Protein AF-0000000072260366 (afdb_homodimer)

Radius of gyration: 21.41 Å; Cα contacts (8 Å, |Δi|>4): 231; chains: 2; bounding box: 59×54×43 Å

Foldseek 3Di:
DVQLVQAAAAPVGPVCLVVQLCPVLVVLLVVLLVVLLVVLVVQLVVQLVCVCVVPVPDDNVVSNVVSNVVSVVSSVVCCVVPSVVVSVVSSVLSSGHCPPVDPVSNVVSRHD/DVQLVLAAAAPVGPVCLVVQLCPVLVVLLVVLLVVLLVVLVVQLVVQLVCVCVVPVPDDNVVSNVVSNVVSVVSSVCCCVVPSVVVSVVSSVLSSGRQPPVDPVSNVVSRHD

pLDDT: mean 90.37, std 9.85, range [47.59, 98.44]

Secondary structure (DSSP, 8-state):
-HHHHTPPPPTT-GGGHHHHHHHHHHHHHHHHHHHHHHHHHHHHHHHHHTHHHH-TTS-HHHHHHHHHHHHHHHHHHHIIIIIHHHHHHHHHHHHSTTSS--HHHHHHHHH-/-HHHHTPPPPTT-GGGHHHHHHHHHHHHHHHHHHHHHHHHHHHHHHHHHTHHHH-TTS-HHHHHHHHHHHHHHHHHHHIIIIIHHHHHHHHHHHHSTTSS--HHHHHHHHH-

Organism: Indibacter alkaliphilus (strain CCUG 57479 / KCTC 22604 / LW1) (NCBI:txid1189612)

Sequence (224 aa):
MEELQNQPQSIFGKWWLPIRIWFYPAWLLYELSMRFYGYALDIYHYILKNQEFIFPDINLTLSHITAGICAFIAFAICFVYLTVPACYILFLFFKRGNLTKSKFELKLKKNLMEELQNQPQSIFGKWWLPIRIWFYPAWLLYELSMRFYGYALDIYHYILKNQEFIFPDINLTLSHITAGICAFIAFAICFVYLTVPACYILFLFFKRGNLTKSKFELKLKKNL

Structure (mmCIF, N/CA/C/O backbone):
data_AF-0000000072260366-model_v1
#
loop_
_entity.id
_entity.type
_entity.pdbx_description
1 polymer 'Uncharacterized protein'
#
loop_
_atom_site.group_PDB
_atom_site.id
_atom_site.type_symbol
_atom_site.label_atom_id
_atom_site.label_alt_id
_atom_site.label_comp_id
_atom_site.label_asym_id
_atom_site.label_entity_id
_atom_site.label_seq_id
_atom_site.pdbx_PDB_ins_code
_atom_site.Cartn_x
_atom_site.Cartn_y
_atom_site.Cartn_z
_atom_site.occupancy
_atom_site.B_iso_or_equiv
_atom_site.auth_seq_id
_atom_site.auth_comp_id
_atom_site.auth_asym_id
_atom_site.auth_atom_id
_atom_site.pdbx_PDB_model_num
ATOM 1 N N . MET A 1 1 ? 6.352 26.656 -4.508 1 47.59 1 MET A N 1
ATOM 2 C CA . MET A 1 1 ? 7.809 26.656 -4.527 1 47.59 1 MET A CA 1
ATOM 3 C C . MET A 1 1 ? 8.375 26.891 -3.127 1 47.59 1 MET A C 1
ATOM 5 O O . MET A 1 1 ? 9.383 26.281 -2.754 1 47.59 1 MET A O 1
ATOM 9 N N . GLU A 1 2 ? 7.645 27.672 -2.488 1 51.59 2 GLU A N 1
ATOM 10 C CA . GLU A 1 2 ? 8.133 28.062 -1.169 1 51.59 2 GLU A CA 1
ATOM 11 C C . GLU A 1 2 ? 8.125 26.891 -0.205 1 51.59 2 GLU A C 1
ATOM 13 O O . GLU A 1 2 ? 9.008 26.766 0.645 1 51.59 2 GLU A O 1
ATOM 18 N N . GLU A 1 3 ? 7.125 26.078 -0.445 1 57.03 3 GLU A N 1
ATOM 19 C CA . GLU A 1 3 ? 6.949 25 0.513 1 57.03 3 GLU A CA 1
ATOM 20 C C . GLU A 1 3 ? 8.094 24 0.425 1 57.03 3 GLU A C 1
ATOM 22 O O . GLU A 1 3 ? 8.469 23.375 1.427 1 57.03 3 GLU A O 1
ATOM 27 N N . LEU A 1 4 ? 8.734 23.969 -0.734 1 57.75 4 LEU A N 1
ATOM 28 C CA . LEU A 1 4 ? 9.875 23.078 -0.923 1 57.75 4 LEU A CA 1
ATOM 29 C C . LEU A 1 4 ? 11.109 23.609 -0.203 1 57.75 4 LEU A C 1
ATOM 31 O O . LEU A 1 4 ? 12.016 22.844 0.141 1 57.75 4 LEU A O 1
ATOM 35 N N . GLN A 1 5 ? 11.109 24.875 0.046 1 59.34 5 GLN A N 1
ATOM 36 C CA . GLN A 1 5 ? 12.328 25.5 0.544 1 59.34 5 GLN A CA 1
ATOM 37 C C . GLN A 1 5 ? 12.672 24.984 1.943 1 59.34 5 GLN A C 1
ATOM 39 O O . GLN A 1 5 ? 13.844 24.891 2.305 1 59.34 5 GLN A O 1
ATOM 44 N N . ASN A 1 6 ? 11.641 24.516 2.67 1 66.81 6 ASN A N 1
ATOM 45 C CA . ASN A 1 6 ? 11.984 24.125 4.031 1 66.81 6 ASN A CA 1
ATOM 46 C C . ASN A 1 6 ? 11.992 22.609 4.191 1 66.81 6 ASN A C 1
ATOM 48 O O . ASN A 1 6 ? 11.836 22.094 5.305 1 66.81 6 ASN A O 1
ATOM 52 N N . GLN A 1 7 ? 12.32 22.062 3.027 1 74.56 7 GLN A N 1
ATOM 53 C CA . GLN A 1 7 ? 12.359 20.594 3.1 1 74.56 7 GLN A CA 1
ATOM 54 C C . GLN A 1 7 ? 13.758 20.109 3.443 1 74.56 7 GLN A C 1
ATOM 56 O O . GLN A 1 7 ? 14.75 20.641 2.945 1 74.56 7 GLN A O 1
ATOM 61 N N . PRO A 1 8 ? 13.711 19.25 4.422 1 81.31 8 PRO A N 1
ATOM 62 C CA . PRO A 1 8 ? 15.008 18.641 4.699 1 81.31 8 PRO A CA 1
ATOM 63 C C . PRO A 1 8 ? 15.609 17.953 3.475 1 81.31 8 PRO A C 1
ATOM 65 O O . PRO A 1 8 ? 14.883 17.359 2.676 1 81.31 8 PRO A O 1
ATOM 68 N N . GLN A 1 9 ? 16.828 18.234 3.361 1 82.56 9 GLN A N 1
ATOM 69 C CA . GLN A 1 9 ? 17.531 17.594 2.252 1 82.56 9 GLN A CA 1
ATOM 70 C C . GLN A 1 9 ? 17.656 16.094 2.465 1 82.56 9 GLN A C 1
ATOM 72 O O . GLN A 1 9 ? 17.953 15.633 3.57 1 82.56 9 GLN A O 1
ATOM 77 N N . SER A 1 10 ? 17.391 15.367 1.46 1 84.44 10 SER A N 1
ATOM 78 C 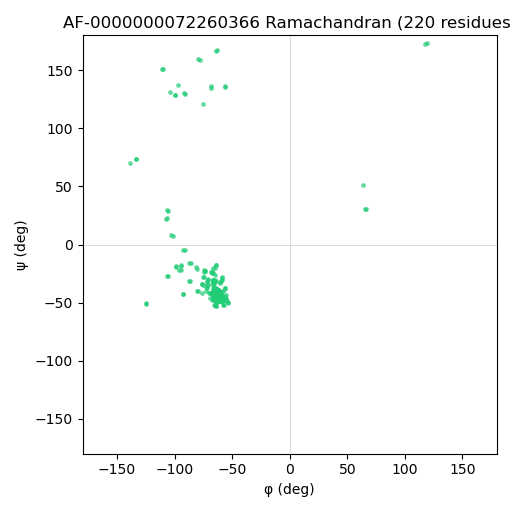CA . SER A 1 10 ? 17.5 13.914 1.507 1 84.44 10 SER A CA 1
ATOM 79 C C . SER A 1 10 ? 18.969 13.469 1.4 1 84.44 10 SER A C 1
ATOM 81 O O . SER A 1 10 ? 19.812 14.234 0.951 1 84.44 10 SER A O 1
ATOM 83 N N . ILE A 1 11 ? 19.234 12.312 1.834 1 88.62 11 ILE A N 1
ATOM 84 C CA . ILE A 1 11 ? 20.562 11.719 1.73 1 88.62 11 ILE A CA 1
ATOM 85 C C . ILE A 1 11 ? 20.922 11.523 0.26 1 88.62 11 ILE A C 1
ATOM 87 O O . ILE A 1 11 ? 22.109 11.414 -0.085 1 88.62 11 ILE A O 1
ATOM 91 N N . PHE A 1 12 ? 19.969 11.555 -0.589 1 89.25 12 PHE A N 1
ATOM 92 C CA . PHE A 1 12 ? 20.219 11.281 -2 1 89.25 12 PHE A CA 1
ATOM 93 C C . PHE A 1 12 ? 20.625 12.555 -2.734 1 89.25 12 PHE A C 1
ATOM 95 O O . PHE A 1 12 ? 21.078 12.5 -3.875 1 89.25 12 PHE A O 1
ATOM 102 N N . GLY A 1 13 ? 20.344 13.789 -2.051 1 87.25 13 GLY A N 1
ATOM 103 C CA . GLY A 1 13 ? 20.781 15.047 -2.641 1 87.25 13 GLY A CA 1
ATOM 104 C C . GLY A 1 13 ? 19.641 15.984 -2.959 1 87.25 13 GLY A C 1
ATOM 105 O O . GLY A 1 13 ? 18.469 15.594 -2.881 1 87.25 13 GLY A O 1
ATOM 106 N N . LYS A 1 14 ? 19.938 17.094 -3.334 1 86.25 14 LYS A N 1
ATOM 107 C CA . LYS A 1 14 ? 18.953 18.156 -3.586 1 86.25 14 LYS A CA 1
ATOM 108 C C . LYS A 1 14 ? 18.141 17.859 -4.844 1 86.25 14 LYS A C 1
ATOM 110 O O . LYS A 1 14 ? 16.969 18.234 -4.926 1 86.25 14 LYS A O 1
ATOM 115 N N . TRP A 1 15 ? 18.797 17.156 -5.766 1 89.62 15 TRP A N 1
ATOM 116 C CA . TRP A 1 15 ? 18.125 16.844 -7.02 1 89.62 15 TRP A CA 1
ATOM 117 C C . TRP A 1 15 ? 16.953 15.898 -6.781 1 89.62 15 TRP A C 1
ATOM 119 O O . TRP A 1 15 ? 16.031 15.82 -7.605 1 89.62 15 TRP A O 1
ATOM 129 N N . TRP A 1 16 ? 16.906 15.18 -5.684 1 91.25 16 TRP A N 1
ATOM 130 C CA . TRP A 1 16 ? 15.922 14.164 -5.348 1 91.25 16 TRP A CA 1
ATOM 131 C C . TRP A 1 16 ? 14.641 14.805 -4.816 1 91.25 16 TRP A C 1
ATOM 133 O O . TRP A 1 16 ? 13.555 14.234 -4.93 1 91.25 16 TRP A O 1
ATOM 143 N N . LEU A 1 17 ? 14.664 15.953 -4.363 1 87.88 17 LEU A N 1
ATOM 144 C CA . LEU A 1 17 ? 13.578 16.609 -3.646 1 87.88 17 LEU A CA 1
ATOM 145 C C . LEU A 1 17 ? 12.352 16.766 -4.539 1 87.88 17 LEU A C 1
ATOM 147 O O . LEU A 1 17 ? 11.25 16.359 -4.16 1 87.88 17 LEU A O 1
ATOM 151 N N . PRO A 1 18 ? 12.562 17.219 -5.707 1 88 18 PRO A N 1
ATOM 152 C CA . PRO A 1 18 ? 11.375 17.359 -6.551 1 88 18 PRO A CA 1
ATOM 153 C C . PRO A 1 18 ? 10.844 16.016 -7.047 1 88 18 PRO A C 1
ATOM 155 O O . PRO A 1 18 ? 9.656 15.883 -7.348 1 88 18 PRO A O 1
ATOM 158 N N . ILE A 1 19 ? 11.633 14.977 -7.105 1 91 19 ILE A N 1
ATOM 159 C CA . ILE A 1 19 ? 11.25 13.664 -7.609 1 91 19 ILE A CA 1
ATOM 160 C C . ILE A 1 19 ? 10.484 12.906 -6.527 1 91 19 ILE A C 1
ATOM 162 O O . ILE A 1 19 ? 9.484 12.242 -6.816 1 91 19 ILE A O 1
ATOM 166 N N . ARG A 1 20 ? 10.898 13.023 -5.367 1 91.88 20 ARG A N 1
ATOM 167 C CA . ARG A 1 20 ? 10.336 12.203 -4.301 1 91.88 20 ARG A CA 1
ATOM 168 C C . ARG A 1 20 ? 8.883 12.586 -4.023 1 91.88 20 ARG A C 1
ATOM 170 O O . ARG A 1 20 ? 8.102 11.758 -3.549 1 91.88 20 ARG A O 1
ATOM 177 N N . ILE A 1 21 ? 8.539 13.758 -4.344 1 92.88 21 ILE A N 1
ATOM 178 C CA . ILE A 1 21 ? 7.184 14.25 -4.129 1 92.88 21 ILE A CA 1
ATOM 179 C C . ILE A 1 21 ? 6.195 13.398 -4.922 1 92.88 21 ILE A C 1
ATOM 181 O O . ILE A 1 21 ? 5.086 13.125 -4.457 1 92.88 21 ILE A O 1
ATOM 185 N N . TRP A 1 22 ? 6.664 12.906 -6.059 1 94.62 22 TRP A N 1
ATOM 186 C CA . TRP A 1 22 ? 5.789 12.133 -6.938 1 94.62 22 TRP A CA 1
ATOM 187 C C . TRP A 1 22 ? 6.129 10.648 -6.879 1 94.62 22 TRP A C 1
ATOM 189 O O . TRP A 1 22 ? 5.273 9.805 -7.129 1 94.62 22 TRP A O 1
ATOM 199 N N . PHE A 1 23 ? 7.332 10.43 -6.578 1 96.44 23 PHE A N 1
ATOM 200 C CA . PHE A 1 23 ? 7.828 9.062 -6.648 1 96.44 23 PHE A CA 1
ATOM 201 C C . PHE A 1 23 ? 7.129 8.18 -5.621 1 96.44 23 PHE A C 1
ATOM 203 O O . PHE A 1 23 ? 6.594 7.121 -5.965 1 96.44 23 PHE A O 1
ATOM 210 N N . TYR A 1 24 ? 7.105 8.578 -4.359 1 96.75 24 TYR A N 1
ATOM 211 C CA . TYR A 1 24 ? 6.625 7.715 -3.287 1 96.75 24 TYR A CA 1
ATOM 212 C C . TYR A 1 24 ? 5.117 7.512 -3.387 1 96.75 24 TYR A C 1
ATOM 214 O O . TYR A 1 24 ? 4.629 6.387 -3.291 1 96.75 24 TYR A O 1
ATOM 222 N N . PRO A 1 25 ? 4.367 8.539 -3.68 1 97.38 25 PRO A N 1
ATOM 223 C CA . PRO A 1 25 ? 2.936 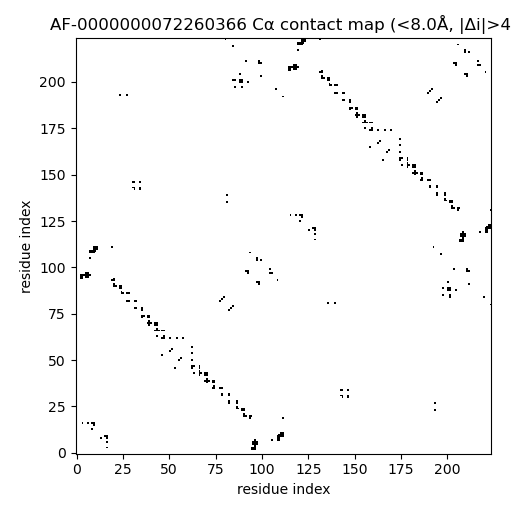8.305 -3.879 1 97.38 25 PRO A CA 1
ATOM 224 C C . PRO A 1 25 ? 2.646 7.426 -5.094 1 97.38 25 PRO A C 1
ATOM 226 O O . PRO A 1 25 ? 1.73 6.602 -5.062 1 97.38 25 PRO A O 1
ATOM 229 N N . ALA A 1 26 ? 3.395 7.625 -6.141 1 97.94 26 ALA A N 1
ATOM 230 C CA . ALA A 1 26 ? 3.207 6.793 -7.328 1 97.94 26 ALA A CA 1
ATOM 231 C C . ALA A 1 26 ? 3.566 5.336 -7.039 1 97.94 26 ALA A C 1
ATOM 233 O O . ALA A 1 26 ? 2.875 4.422 -7.488 1 97.94 26 ALA A O 1
ATOM 234 N N . TRP A 1 27 ? 4.664 5.188 -6.406 1 98 27 TRP A N 1
ATOM 235 C CA . TRP A 1 27 ? 5.07 3.852 -5.98 1 98 27 TRP A CA 1
ATOM 236 C C . TRP A 1 27 ? 3.988 3.195 -5.133 1 98 27 TRP A C 1
ATOM 238 O O . TRP A 1 27 ? 3.611 2.045 -5.375 1 98 27 TRP A O 1
ATOM 248 N N . LEU A 1 28 ? 3.465 3.918 -4.188 1 98.44 28 LEU A N 1
ATOM 249 C CA . LEU A 1 28 ? 2.395 3.42 -3.332 1 98.44 28 LEU A CA 1
ATOM 250 C C . LEU A 1 28 ? 1.159 3.066 -4.152 1 98.44 28 LEU A C 1
ATOM 252 O O . LEU A 1 28 ? 0.566 2.002 -3.965 1 98.44 28 LEU A O 1
ATOM 256 N N . LEU A 1 29 ? 0.813 3.91 -5.047 1 98.25 29 LEU A N 1
ATOM 257 C CA . LEU A 1 29 ? -0.33 3.693 -5.926 1 98.25 29 LEU A CA 1
ATOM 258 C C . LEU A 1 29 ? -0.178 2.391 -6.703 1 98.25 29 LEU A C 1
ATOM 260 O O . LEU A 1 29 ? -1.124 1.605 -6.797 1 98.25 29 LEU A O 1
ATOM 264 N N . TYR A 1 30 ? 0.945 2.25 -7.191 1 98.06 30 TYR A N 1
ATOM 265 C CA . TYR A 1 30 ? 1.21 1.062 -7.996 1 98.06 30 TYR A CA 1
ATOM 266 C C . TYR A 1 30 ? 1.087 -0.203 -7.156 1 98.06 30 TYR A C 1
ATOM 268 O O . TYR A 1 30 ? 0.4 -1.15 -7.547 1 98.06 30 TYR A O 1
ATOM 276 N N . GLU A 1 31 ? 1.739 -0.204 -6.027 1 97.94 31 GLU A N 1
ATOM 277 C CA . GLU A 1 31 ? 1.757 -1.396 -5.184 1 97.94 31 GLU A CA 1
ATOM 278 C C . GLU A 1 31 ? 0.353 -1.757 -4.707 1 97.94 31 GLU A C 1
ATOM 280 O O . GLU A 1 31 ? -0.047 -2.922 -4.766 1 97.94 31 GLU A O 1
ATOM 285 N N . LEU A 1 32 ? -0.331 -0.783 -4.238 1 98.12 32 LEU A N 1
ATOM 286 C CA . LEU A 1 32 ? -1.678 -1.045 -3.742 1 98.12 32 LEU A CA 1
ATOM 287 C C . LEU A 1 32 ? -2.604 -1.468 -4.879 1 98.12 32 LEU A C 1
ATOM 289 O O . LEU A 1 32 ? -3.459 -2.336 -4.699 1 98.12 32 LEU A O 1
ATOM 293 N N . SER A 1 33 ? -2.436 -0.874 -6.047 1 97.31 33 SER A N 1
ATOM 294 C CA . SER A 1 33 ? -3.26 -1.255 -7.188 1 97.31 33 SER A CA 1
ATOM 295 C C . SER A 1 33 ? -3.027 -2.711 -7.574 1 97.31 33 SER A C 1
ATOM 297 O O . SER A 1 33 ? -3.979 -3.441 -7.863 1 97.31 33 SER A O 1
ATOM 299 N N . MET A 1 34 ? -1.804 -3.078 -7.566 1 96.38 34 MET A N 1
ATOM 300 C CA . MET A 1 34 ? -1.49 -4.465 -7.902 1 96.38 34 MET A CA 1
ATOM 301 C C . MET A 1 34 ? -2.049 -5.418 -6.848 1 96.38 34 MET A C 1
ATOM 303 O O . MET A 1 34 ? -2.564 -6.484 -7.184 1 96.38 34 MET A O 1
ATOM 307 N N . ARG A 1 35 ? -1.919 -5.059 -5.668 1 96.81 35 ARG A N 1
ATOM 308 C CA . ARG A 1 35 ? -2.459 -5.863 -4.574 1 96.81 35 ARG A CA 1
ATOM 309 C C . ARG A 1 35 ? -3.969 -6.035 -4.719 1 96.81 35 ARG A C 1
ATOM 311 O O . ARG A 1 35 ? -4.48 -7.152 -4.637 1 96.81 35 ARG A O 1
ATOM 318 N N . PHE A 1 36 ? -4.641 -4.996 -4.922 1 97.75 36 PHE A N 1
ATOM 319 C CA . PHE A 1 36 ? -6.098 -5.043 -4.969 1 97.75 36 PHE A CA 1
ATOM 320 C C . PHE A 1 36 ? -6.578 -5.664 -6.273 1 97.75 36 PHE A C 1
ATOM 322 O O . PHE A 1 36 ? -7.645 -6.281 -6.316 1 97.75 36 PHE A O 1
ATOM 329 N N . TYR A 1 37 ? -5.734 -5.477 -7.246 1 96.44 37 TYR A N 1
ATOM 330 C CA . TYR A 1 37 ? -6.035 -6.203 -8.477 1 96.44 37 TYR A CA 1
ATOM 331 C C . TYR A 1 37 ? -5.977 -7.707 -8.25 1 96.44 37 TYR A C 1
ATOM 333 O O . TYR A 1 37 ? -6.84 -8.453 -8.719 1 96.44 37 TYR A O 1
ATOM 341 N N . GLY A 1 38 ? -4.984 -8.148 -7.555 1 95 38 GLY A N 1
ATOM 342 C CA . GLY A 1 38 ? -4.91 -9.555 -7.191 1 95 38 GLY A CA 1
ATOM 343 C C . GLY A 1 38 ? -6.125 -10.031 -6.418 1 95 38 GLY A C 1
ATOM 344 O O . GLY A 1 38 ? -6.66 -11.109 -6.703 1 95 38 GLY A O 1
ATOM 345 N N . TYR A 1 39 ? -6.465 -9.227 -5.508 1 94.44 39 TYR A N 1
ATOM 346 C CA . TYR A 1 39 ? -7.664 -9.531 -4.73 1 94.44 39 TYR A CA 1
ATOM 347 C C . TYR A 1 39 ? -8.883 -9.664 -5.637 1 94.44 39 TYR A C 1
ATOM 349 O O . TYR A 1 39 ? -9.68 -10.586 -5.48 1 94.44 39 TYR A O 1
ATOM 357 N N . ALA A 1 40 ? -9.008 -8.727 -6.469 1 96.44 40 ALA A N 1
ATOM 358 C CA . ALA A 1 40 ? -10.133 -8.719 -7.398 1 96.44 40 ALA A CA 1
ATOM 359 C C . ALA A 1 40 ? -10.141 -9.977 -8.266 1 96.44 40 ALA A C 1
ATOM 361 O O . ALA A 1 40 ? -11.188 -10.578 -8.484 1 96.44 40 ALA A O 1
ATOM 362 N N . LEU A 1 41 ? -9.031 -10.391 -8.711 1 96.75 41 LEU A N 1
ATOM 363 C CA . LEU A 1 41 ? -8.914 -11.594 -9.523 1 96.75 41 LEU A CA 1
ATOM 364 C C . LEU A 1 41 ? -9.305 -12.836 -8.719 1 96.75 41 LEU A C 1
ATOM 366 O O . LEU A 1 41 ? -9.961 -13.734 -9.25 1 96.75 41 LEU A O 1
ATOM 370 N N . ASP A 1 42 ? -8.867 -12.883 -7.492 1 96 42 ASP A N 1
ATOM 371 C CA . ASP A 1 42 ? -9.227 -13.992 -6.625 1 96 42 ASP A CA 1
ATOM 372 C C . ASP A 1 42 ? -10.742 -14.102 -6.473 1 96 42 ASP A C 1
ATOM 374 O O . ASP A 1 42 ? -11.305 -15.203 -6.52 1 96 42 ASP A O 1
ATOM 378 N N . ILE A 1 43 ? -11.375 -13.016 -6.23 1 95.69 43 ILE A N 1
ATOM 379 C CA . ILE A 1 43 ? -12.828 -12.969 -6.105 1 95.69 43 ILE A CA 1
ATOM 380 C C . ILE A 1 43 ? -13.477 -13.445 -7.402 1 95.69 43 ILE A C 1
ATOM 382 O O . ILE A 1 43 ? -14.406 -14.258 -7.379 1 95.69 43 ILE A O 1
ATOM 386 N N . TYR A 1 44 ? -12.984 -12.898 -8.5 1 96.56 44 TYR A N 1
ATOM 387 C CA . TYR A 1 44 ? -13.484 -13.281 -9.812 1 96.56 44 TYR A CA 1
ATOM 388 C C . TYR A 1 44 ? -13.43 -14.789 -10 1 96.56 44 TYR A C 1
ATOM 390 O O . TYR A 1 44 ? -14.438 -15.422 -10.328 1 96.56 44 TYR A O 1
ATOM 398 N N . HIS A 1 45 ? -12.352 -15.398 -9.742 1 96.5 45 HIS A N 1
ATOM 399 C CA . HIS A 1 45 ? -12.156 -16.828 -9.945 1 96.5 45 HIS A CA 1
ATOM 400 C C . HIS A 1 45 ? -12.93 -17.641 -8.914 1 96.5 45 HIS A C 1
ATOM 402 O O . HIS A 1 45 ? -13.422 -18.734 -9.227 1 96.5 45 HIS A O 1
ATOM 408 N N . TYR A 1 46 ? -12.945 -17.125 -7.793 1 94.81 46 TYR A N 1
ATOM 409 C CA . TYR A 1 46 ? -13.703 -17.812 -6.754 1 94.81 46 TYR A CA 1
ATOM 410 C C . TYR A 1 46 ? -15.164 -17.953 -7.148 1 94.81 46 TYR A C 1
ATOM 412 O O . TYR A 1 46 ? -15.75 -19.031 -7.02 1 94.81 46 TYR A O 1
ATOM 420 N N . ILE A 1 47 ? -15.781 -16.906 -7.594 1 93.25 47 ILE A N 1
ATOM 421 C CA . ILE A 1 47 ? -17.188 -16.906 -7.988 1 93.25 47 ILE A CA 1
ATOM 422 C C . ILE A 1 47 ? -17.391 -17.859 -9.164 1 93.25 47 ILE A C 1
ATOM 424 O O . ILE A 1 47 ? -18.359 -18.641 -9.18 1 93.25 47 ILE A O 1
ATOM 428 N N . LEU A 1 48 ? -16.469 -17.828 -10.086 1 93.88 48 LEU A N 1
ATOM 429 C CA . LEU A 1 48 ? -16.609 -18.688 -11.258 1 93.88 48 LEU A CA 1
ATOM 430 C C . LEU A 1 48 ? -16.453 -20.156 -10.875 1 93.88 48 LEU A C 1
ATOM 432 O O . LEU A 1 48 ? -17.156 -21.016 -11.398 1 93.88 48 LEU A O 1
ATOM 436 N N . LYS A 1 49 ? -15.578 -20.469 -10.078 1 93.25 49 LYS A N 1
ATOM 437 C CA . LYS A 1 49 ? -15.336 -21.844 -9.656 1 93.25 49 LYS A CA 1
ATOM 438 C C . LYS A 1 49 ? -16.516 -22.391 -8.859 1 93.25 49 LYS A C 1
ATOM 440 O O . LYS A 1 49 ? -16.828 -23.578 -8.945 1 93.25 49 LYS A O 1
ATOM 445 N N . ASN A 1 50 ? -17.141 -21.562 -8.148 1 91.38 50 ASN A N 1
ATOM 446 C CA . ASN A 1 50 ? -18.234 -22 -7.293 1 91.38 50 ASN A CA 1
ATOM 447 C C . ASN A 1 50 ? -19.578 -21.578 -7.848 1 91.38 50 ASN A C 1
ATOM 449 O O . ASN A 1 50 ? -20.547 -21.391 -7.094 1 91.38 50 ASN A O 1
ATOM 453 N N . GLN A 1 51 ? -19.609 -21.344 -9.07 1 85.62 51 GLN A N 1
ATOM 454 C CA . GLN A 1 51 ? -20.781 -20.781 -9.734 1 85.62 51 GLN A CA 1
ATOM 455 C C . GLN A 1 51 ? -22.016 -21.641 -9.469 1 85.62 51 GLN A C 1
ATOM 457 O O . GLN A 1 51 ? -23.109 -21.125 -9.227 1 85.62 51 GLN A O 1
ATOM 462 N N . GLU A 1 52 ? -21.906 -22.969 -9.648 1 84 52 GLU A N 1
ATOM 463 C CA . GLU A 1 52 ? -23.047 -23.859 -9.461 1 84 52 GLU A CA 1
ATOM 464 C C . GLU A 1 52 ? -23.609 -23.75 -8.055 1 84 52 GLU A C 1
ATOM 466 O O . GLU A 1 52 ? -24.828 -23.875 -7.855 1 84 52 GLU A O 1
ATOM 471 N N . PHE A 1 53 ? -22.734 -23.406 -7.168 1 84.06 53 PHE A N 1
ATOM 472 C CA . PHE A 1 53 ? -23.125 -23.312 -5.77 1 84.06 53 PHE A CA 1
ATOM 473 C C . PHE A 1 53 ? -23.672 -21.922 -5.461 1 84.06 53 PHE A C 1
ATOM 475 O O . PHE A 1 53 ? -24.672 -21.781 -4.766 1 84.06 53 PHE A O 1
ATOM 482 N N . ILE A 1 54 ? -23.172 -20.938 -6.148 1 76.56 54 ILE A N 1
ATOM 483 C CA . ILE A 1 54 ? -23.5 -19.547 -5.836 1 76.56 54 ILE A CA 1
ATOM 484 C C . ILE A 1 54 ? -24.688 -19.094 -6.68 1 76.56 54 ILE A C 1
ATOM 486 O O . ILE A 1 54 ? -25.578 -18.406 -6.184 1 76.56 54 ILE A O 1
ATOM 490 N N . PHE A 1 55 ? -24.578 -19.516 -7.934 1 77.31 55 PHE A N 1
ATOM 491 C CA . PHE A 1 55 ? -25.641 -19.109 -8.852 1 77.31 55 PHE A CA 1
ATOM 492 C C . PHE A 1 55 ? -26.125 -20.297 -9.688 1 77.31 55 PHE A C 1
ATOM 494 O O . PHE A 1 55 ? -25.812 -20.391 -10.875 1 77.31 55 PHE A O 1
ATOM 501 N N . PRO A 1 56 ? -26.859 -21.188 -9.062 1 80 56 PRO A N 1
ATOM 502 C CA . PRO A 1 56 ? -27.25 -22.422 -9.773 1 80 56 PRO A CA 1
ATOM 503 C C . PRO A 1 56 ? -28.047 -22.141 -11.047 1 80 56 PRO A C 1
ATOM 505 O O . PRO A 1 56 ? -27.922 -22.875 -12.031 1 80 56 PRO A O 1
ATOM 508 N N . ASP A 1 57 ? -28.766 -21.109 -11.055 1 81.5 57 ASP A N 1
ATOM 509 C CA . ASP A 1 57 ? -29.672 -20.891 -12.172 1 81.5 57 ASP A CA 1
ATOM 510 C C . ASP A 1 57 ? -29.125 -19.844 -13.133 1 81.5 57 ASP A C 1
ATOM 512 O O . ASP A 1 57 ? -29.812 -19.422 -14.062 1 81.5 57 ASP A O 1
ATOM 516 N N . ILE A 1 58 ? -27.953 -19.453 -12.93 1 76.19 58 ILE A N 1
ATOM 517 C CA . ILE A 1 58 ? -27.422 -18.375 -13.766 1 76.19 58 ILE A CA 1
ATOM 518 C C . ILE A 1 58 ? -26.547 -18.969 -14.875 1 76.19 58 ILE A C 1
ATOM 520 O O . ILE A 1 58 ? -25.828 -19.938 -14.656 1 76.19 58 ILE A O 1
ATOM 524 N N . ASN A 1 59 ? -26.812 -18.594 -16.078 1 86.06 59 ASN A N 1
ATOM 525 C CA . ASN A 1 59 ? -25.969 -19.078 -17.172 1 86.06 59 ASN A CA 1
ATOM 526 C C . ASN A 1 59 ? -24.531 -18.578 -17.031 1 86.06 59 ASN A C 1
ATOM 528 O O . ASN A 1 59 ? -24.25 -17.656 -16.266 1 86.06 59 ASN A O 1
ATOM 532 N N . LEU A 1 60 ? -23.625 -19.125 -17.766 1 85.75 60 LEU A N 1
ATOM 533 C CA . LEU A 1 60 ? -22.188 -18.906 -17.688 1 85.75 60 LEU A CA 1
ATOM 534 C C . LEU A 1 60 ? -21.828 -17.453 -17.969 1 85.75 60 LEU A C 1
ATOM 536 O O . LEU A 1 60 ? -20.984 -16.859 -17.281 1 85.75 60 LEU A O 1
ATOM 540 N N . THR A 1 61 ? -22.5 -16.875 -18.891 1 89.31 61 THR A N 1
ATOM 541 C CA . THR A 1 61 ? -22.234 -15.492 -19.266 1 89.31 61 THR A CA 1
ATOM 542 C C . THR A 1 61 ? -22.562 -14.539 -18.125 1 89.31 61 THR A C 1
ATOM 544 O O . THR A 1 61 ? -21.766 -13.656 -17.797 1 89.31 61 THR A O 1
ATOM 547 N N . LEU A 1 62 ? -23.688 -14.766 -17.562 1 90.75 62 LEU A N 1
ATOM 548 C CA . LEU A 1 62 ? -24.109 -13.914 -16.453 1 90.75 62 LEU A CA 1
ATOM 549 C C . LEU A 1 62 ? -23.203 -14.117 -15.242 1 90.75 62 LEU A C 1
ATOM 551 O O . LEU A 1 62 ? -22.953 -13.172 -14.484 1 90.75 62 LEU A O 1
ATOM 555 N N . SER A 1 63 ? -22.672 -15.297 -15.078 1 90.75 63 SER A N 1
ATOM 556 C CA . SER A 1 63 ? -21.75 -15.57 -13.992 1 90.75 63 SER A CA 1
ATOM 557 C C . SER A 1 63 ? -20.453 -14.773 -14.156 1 90.75 63 SER A C 1
ATOM 559 O O . SER A 1 63 ? -19.938 -14.203 -13.188 1 90.75 63 SER A O 1
ATOM 561 N N . HIS A 1 64 ? -19.938 -14.719 -15.469 1 93.56 64 HIS A N 1
ATOM 562 C CA . HIS A 1 64 ? -18.734 -13.93 -15.742 1 93.56 64 HIS A CA 1
ATOM 563 C C . HIS A 1 64 ? -18.969 -12.453 -15.461 1 93.56 64 HIS A C 1
ATOM 565 O O . HIS A 1 64 ? -18.109 -11.773 -14.906 1 93.56 64 HIS A O 1
ATOM 571 N N . ILE A 1 65 ? -20.125 -12 -15.781 1 94.06 65 ILE A N 1
ATOM 572 C CA . ILE A 1 65 ? -20.453 -10.594 -15.586 1 94.06 65 ILE A CA 1
ATOM 573 C C . ILE A 1 65 ? -20.562 -10.297 -14.086 1 94.06 65 ILE A C 1
ATOM 575 O O . ILE A 1 6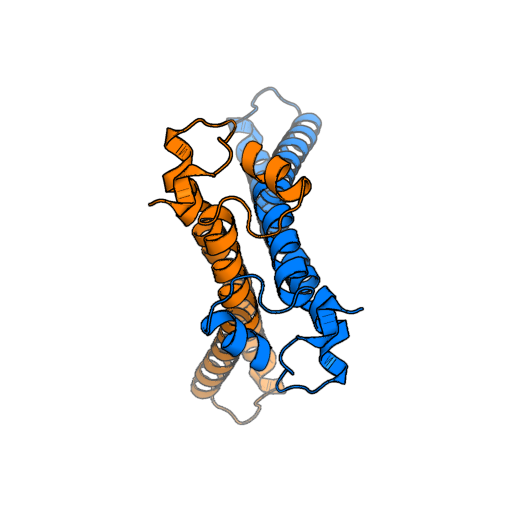5 ? -19.984 -9.312 -13.609 1 94.06 65 ILE A O 1
ATOM 579 N N . THR A 1 66 ? -2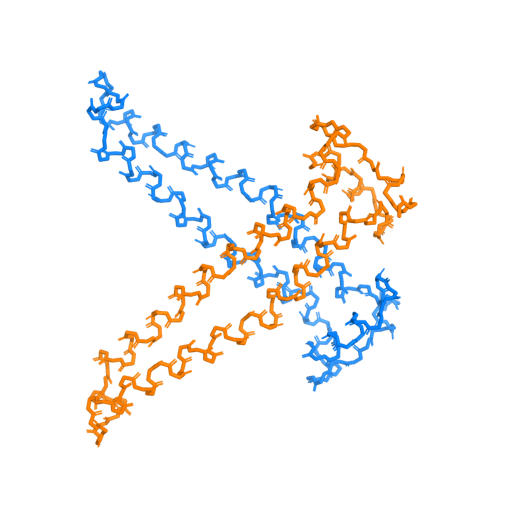1.266 -11.18 -13.391 1 94.19 66 THR A N 1
ATOM 580 C CA . THR A 1 66 ? -21.422 -10.992 -11.953 1 94.19 66 THR A CA 1
ATOM 581 C C . THR A 1 66 ? -20.078 -11.031 -11.242 1 94.19 66 THR A C 1
ATOM 583 O O . THR A 1 66 ? -19.781 -10.188 -10.391 1 94.19 66 THR A O 1
ATOM 586 N N . ALA A 1 67 ? -1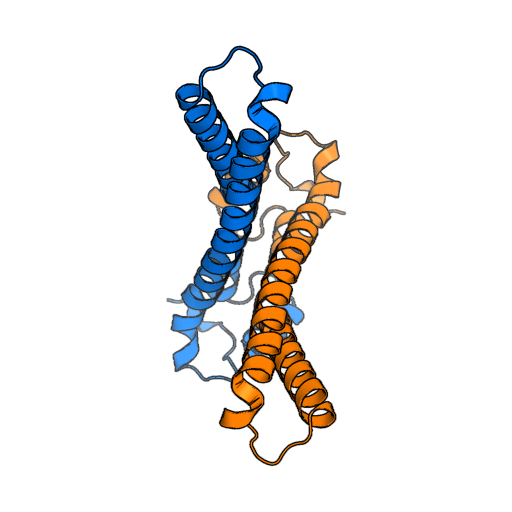9.281 -12.008 -11.625 1 95.62 67 ALA A N 1
ATOM 587 C CA . ALA A 1 67 ? -17.938 -12.117 -11.039 1 95.62 67 ALA A CA 1
ATOM 588 C C . ALA A 1 67 ? -17.125 -10.859 -11.297 1 95.62 67 ALA A C 1
ATOM 590 O O . ALA A 1 67 ? -16.453 -10.352 -10.398 1 95.62 67 ALA A O 1
ATOM 591 N N . GLY A 1 68 ? -17.219 -10.398 -12.531 1 96.62 68 GLY A N 1
ATOM 592 C CA . GLY A 1 68 ? -16.516 -9.18 -12.898 1 96.62 68 GLY A CA 1
ATOM 593 C C . GLY A 1 68 ? -16.953 -7.969 -12.102 1 96.62 68 GLY A C 1
ATOM 594 O O . GLY A 1 68 ? -16.109 -7.176 -11.656 1 96.62 68 GLY A O 1
ATOM 595 N N . ILE A 1 69 ? -18.203 -7.832 -11.922 1 97.25 69 ILE A N 1
ATOM 596 C CA . ILE A 1 69 ? -18.766 -6.703 -11.188 1 97.25 69 ILE A CA 1
ATOM 597 C C . ILE A 1 69 ? -18.328 -6.777 -9.719 1 97.25 69 ILE A C 1
ATOM 599 O O . ILE A 1 69 ? -17.891 -5.773 -9.148 1 97.25 69 ILE A O 1
ATOM 603 N N . CYS A 1 70 ? -18.422 -7.934 -9.156 1 96.5 70 CYS A N 1
ATOM 604 C CA . CYS A 1 70 ? -18.016 -8.102 -7.762 1 96.5 70 CYS A CA 1
ATOM 605 C C . CYS A 1 70 ? -16.531 -7.797 -7.59 1 96.5 70 CYS A C 1
ATOM 607 O O . CYS A 1 70 ? -16.141 -7.113 -6.641 1 96.5 70 CYS A O 1
ATOM 609 N N . ALA A 1 71 ? -15.773 -8.242 -8.5 1 97.88 71 ALA A N 1
ATOM 610 C CA . ALA A 1 71 ? -14.336 -7.98 -8.469 1 97.88 71 ALA A CA 1
ATOM 611 C C . ALA A 1 71 ? -14.047 -6.484 -8.57 1 97.88 71 ALA A C 1
ATOM 613 O O . ALA A 1 71 ? -13.234 -5.949 -7.82 1 97.88 71 ALA A O 1
ATOM 614 N N . PHE A 1 72 ? -14.703 -5.891 -9.445 1 97.88 72 PHE A N 1
ATOM 615 C CA . PHE A 1 72 ? -14.5 -4.465 -9.664 1 97.88 72 PHE A CA 1
ATOM 616 C C . PHE A 1 72 ? -14.898 -3.668 -8.43 1 97.88 72 PHE A C 1
ATOM 618 O O . PHE A 1 72 ? -14.203 -2.736 -8.023 1 97.88 7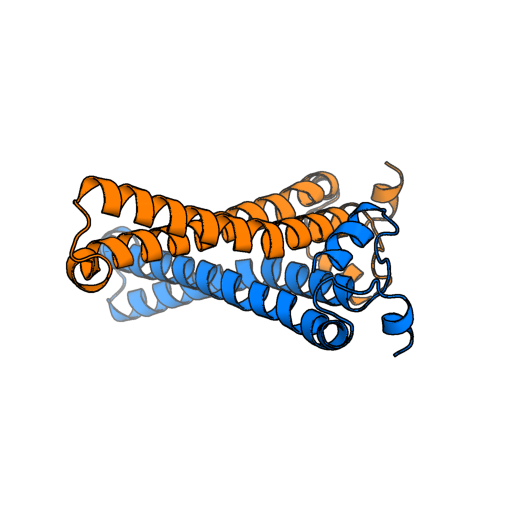2 PHE A O 1
ATOM 625 N N . ILE A 1 73 ? -16.016 -4 -7.875 1 97.81 73 ILE A N 1
ATOM 626 C CA . ILE A 1 73 ? -16.5 -3.291 -6.695 1 97.81 73 ILE A CA 1
ATOM 627 C C . ILE A 1 73 ? -15.5 -3.445 -5.551 1 97.81 73 ILE A C 1
ATOM 629 O O . ILE A 1 73 ? -15.195 -2.475 -4.855 1 97.81 73 ILE A O 1
ATOM 633 N N . ALA A 1 74 ? -15.031 -4.621 -5.395 1 97.06 74 ALA A N 1
ATOM 634 C CA . ALA A 1 74 ? -14.047 -4.855 -4.34 1 97.06 74 ALA A CA 1
ATOM 635 C C . ALA A 1 74 ? -12.805 -3.994 -4.547 1 97.06 74 ALA A C 1
ATOM 637 O O . ALA A 1 74 ? -12.312 -3.371 -3.604 1 97.06 74 ALA A O 1
ATOM 638 N N . PHE A 1 75 ? -12.367 -3.926 -5.75 1 98.19 75 PHE A N 1
ATOM 639 C CA . PHE A 1 75 ? -11.211 -3.104 -6.074 1 98.19 75 PHE A CA 1
ATOM 640 C C . PHE A 1 75 ? -11.492 -1.634 -5.793 1 98.19 75 PHE A C 1
ATOM 642 O O . PHE A 1 75 ? -10.68 -0.949 -5.164 1 98.19 75 PHE A O 1
ATOM 649 N N . ALA A 1 76 ? -12.609 -1.198 -6.242 1 97.31 76 ALA A N 1
ATOM 650 C CA . ALA A 1 76 ? -12.984 0.21 -6.121 1 97.31 76 ALA A CA 1
ATOM 651 C C . ALA A 1 76 ? -13.078 0.628 -4.656 1 97.31 76 ALA A C 1
ATOM 653 O O . ALA A 1 76 ? -12.633 1.716 -4.285 1 97.31 76 ALA A O 1
ATOM 654 N N . ILE A 1 77 ? -13.586 -0.19 -3.848 1 96.44 77 ILE A N 1
ATOM 655 C CA . ILE A 1 77 ? -13.742 0.123 -2.432 1 96.44 77 ILE A CA 1
ATOM 656 C C . ILE A 1 77 ? -12.367 0.272 -1.783 1 96.44 77 ILE A C 1
ATOM 658 O O . ILE A 1 77 ? -12.094 1.271 -1.114 1 96.44 77 ILE A O 1
ATOM 662 N N . CYS A 1 78 ? -11.523 -0.689 -2.055 1 97.25 78 CYS A N 1
ATOM 663 C CA . CYS A 1 78 ? -10.188 -0.634 -1.479 1 97.25 78 CYS A CA 1
ATOM 664 C C . CYS A 1 78 ? -9.422 0.572 -2.004 1 97.25 78 CYS A C 1
ATOM 666 O O . CYS A 1 78 ? -8.695 1.23 -1.252 1 97.25 78 CYS A O 1
ATOM 668 N N . PHE A 1 79 ? -9.641 0.859 -3.258 1 97.38 79 PHE A N 1
ATOM 669 C CA . PHE A 1 79 ? -8.938 1.969 -3.891 1 97.38 79 PHE A CA 1
ATOM 670 C C . PHE A 1 79 ? -9.367 3.299 -3.289 1 97.38 79 PHE A C 1
ATOM 672 O O . PHE A 1 79 ? -8.531 4.098 -2.865 1 97.38 79 PHE A O 1
ATOM 679 N N . VAL A 1 80 ? -10.625 3.492 -3.111 1 96 80 VAL A N 1
ATOM 680 C CA . VAL A 1 80 ? -11.172 4.77 -2.662 1 96 80 VAL A CA 1
ATOM 681 C C . VAL A 1 80 ? -10.922 4.938 -1.164 1 96 80 VAL A C 1
ATOM 683 O O . VAL A 1 80 ? -10.609 6.039 -0.699 1 96 80 VAL A O 1
ATOM 686 N N . TYR A 1 81 ? -10.953 3.867 -0.426 1 96.31 81 TYR A N 1
ATOM 687 C CA . TYR A 1 81 ? -10.961 3.998 1.026 1 96.31 81 TYR A CA 1
ATOM 688 C C . TYR A 1 81 ? -9.547 3.908 1.588 1 96.31 81 TYR A C 1
ATOM 690 O O . TYR A 1 81 ? -9.297 4.316 2.725 1 96.31 81 TYR A O 1
ATOM 698 N N . LEU A 1 82 ? -8.688 3.383 0.792 1 97.62 82 LEU A N 1
ATOM 699 C CA . LEU A 1 82 ? -7.34 3.252 1.343 1 97.62 82 LEU A CA 1
ATOM 700 C C . LEU A 1 82 ? -6.316 3.93 0.441 1 97.62 82 LEU A C 1
ATOM 702 O O . LEU A 1 82 ? -5.547 4.781 0.897 1 97.62 82 LEU A O 1
ATOM 706 N N . THR A 1 83 ? -6.34 3.621 -0.854 1 98.25 83 THR A N 1
ATOM 707 C CA . THR A 1 83 ? -5.293 4.078 -1.76 1 98.25 83 THR A CA 1
ATOM 708 C C . THR A 1 83 ? -5.328 5.594 -1.908 1 98.25 83 THR A C 1
ATOM 710 O O . THR A 1 83 ? -4.297 6.262 -1.795 1 98.25 83 THR A O 1
ATOM 713 N N . VAL A 1 84 ? -6.492 6.129 -2.104 1 96.88 84 VAL A N 1
ATOM 714 C CA . VAL A 1 84 ? -6.645 7.555 -2.377 1 96.88 84 VAL A CA 1
ATOM 715 C C . VAL A 1 84 ? -6.184 8.367 -1.168 1 96.88 84 VAL A C 1
ATOM 717 O O . VAL A 1 84 ? -5.309 9.227 -1.287 1 96.88 84 VAL A O 1
ATOM 720 N N . PRO A 1 85 ? -6.715 8.055 0.006 1 96.06 85 PRO A N 1
ATOM 721 C CA . PRO A 1 85 ? -6.254 8.867 1.133 1 96.06 85 PRO A CA 1
ATOM 722 C C . PRO A 1 85 ? -4.77 8.672 1.436 1 96.06 85 PRO A C 1
ATOM 724 O O . PRO A 1 85 ? -4.07 9.625 1.776 1 96.06 85 PRO A O 1
ATOM 727 N N . ALA A 1 86 ? -4.293 7.492 1.301 1 97.75 86 ALA A N 1
ATOM 728 C CA . ALA A 1 86 ? -2.893 7.215 1.606 1 97.75 86 ALA A CA 1
ATOM 729 C C . ALA A 1 86 ? -1.964 7.934 0.635 1 97.75 86 ALA A C 1
ATOM 731 O O . ALA A 1 86 ? -0.959 8.523 1.045 1 97.75 86 ALA A O 1
ATOM 732 N N . CYS A 1 87 ? -2.291 7.891 -0.615 1 97.81 87 CYS A N 1
ATOM 733 C CA . CYS A 1 87 ? -1.476 8.57 -1.614 1 97.81 87 CYS A CA 1
ATOM 734 C C . CYS A 1 87 ? -1.547 10.086 -1.438 1 97.81 87 CYS A C 1
ATOM 736 O O . CYS A 1 87 ? -0.537 10.781 -1.574 1 97.81 87 CYS A O 1
ATOM 738 N N . TYR A 1 88 ? -2.703 10.547 -1.184 1 96.31 88 TYR A N 1
ATOM 739 C CA . TYR A 1 88 ? -2.9 11.984 -1.006 1 96.31 88 TYR A CA 1
ATOM 740 C C . TYR A 1 88 ? -2.021 12.523 0.116 1 96.31 88 TYR A C 1
ATOM 742 O O . TYR A 1 88 ? -1.281 13.492 -0.076 1 96.31 88 TYR A O 1
ATOM 750 N N . ILE A 1 89 ? -2.137 11.859 1.258 1 96.19 89 ILE A N 1
ATOM 751 C CA . ILE A 1 89 ? -1.425 12.398 2.412 1 96.19 89 ILE A CA 1
ATOM 752 C C . ILE A 1 89 ? 0.077 12.18 2.238 1 96.19 89 ILE A C 1
ATOM 754 O O . ILE A 1 89 ? 0.883 13 2.686 1 96.19 89 ILE A O 1
ATOM 758 N N . LEU A 1 90 ? 0.47 11.133 1.592 1 96.5 90 LEU A N 1
ATOM 759 C CA . LEU A 1 90 ? 1.886 10.898 1.329 1 96.5 90 LEU A CA 1
ATOM 760 C C . LEU A 1 90 ? 2.445 11.961 0.384 1 96.5 90 LEU A C 1
ATOM 762 O O . LEU A 1 90 ? 3.576 12.422 0.562 1 96.5 90 LEU A O 1
ATOM 766 N N . PHE A 1 91 ? 1.682 12.328 -0.584 1 95.25 91 PHE A N 1
ATOM 767 C CA . PHE A 1 91 ? 2.066 13.391 -1.508 1 95.25 91 PHE A CA 1
ATOM 768 C C . PHE A 1 91 ? 2.297 14.695 -0.763 1 95.25 91 PHE A C 1
ATOM 770 O O . PHE A 1 91 ? 3.328 15.352 -0.943 1 95.25 91 PHE A O 1
ATOM 777 N N . LEU A 1 92 ? 1.415 14.969 0.117 1 94.06 92 LEU A N 1
ATOM 778 C CA . LEU A 1 92 ? 1.528 16.203 0.875 1 94.06 92 LEU A CA 1
ATOM 779 C C . LEU A 1 92 ? 2.691 16.141 1.858 1 94.06 92 LEU A C 1
ATOM 781 O O . LEU A 1 92 ? 3.344 17.156 2.125 1 94.06 92 LEU A O 1
ATOM 785 N N . PHE A 1 93 ? 2.908 14.992 2.377 1 93.88 93 PHE A N 1
ATOM 786 C CA . PHE A 1 93 ? 4.004 14.758 3.309 1 93.88 93 PHE A CA 1
ATOM 787 C C . PHE A 1 93 ? 5.336 15.164 2.686 1 93.88 93 PHE A C 1
ATOM 789 O O . PHE A 1 93 ? 6.176 15.773 3.346 1 93.88 93 PHE A O 1
ATOM 796 N N . PHE A 1 94 ? 5.5 14.93 1.443 1 93 94 PHE A N 1
ATOM 797 C CA . PHE A 1 94 ? 6.781 15.211 0.807 1 93 94 PHE A CA 1
ATOM 798 C C . PHE A 1 94 ? 6.766 16.578 0.141 1 93 94 PHE A C 1
ATOM 800 O O . PHE A 1 94 ? 7.82 17.156 -0.134 1 93 94 PHE A O 1
ATOM 807 N N . LYS A 1 95 ? 5.59 17.047 -0.151 1 91.19 95 LYS A N 1
ATOM 808 C CA . LYS A 1 95 ? 5.484 18.359 -0.775 1 91.19 95 LYS A CA 1
ATOM 809 C C . LYS A 1 95 ? 5.715 19.469 0.244 1 91.19 95 LYS A C 1
ATOM 811 O O . LYS A 1 95 ? 6.359 20.484 -0.061 1 91.19 95 LYS A O 1
ATOM 816 N N . ARG A 1 96 ? 5.113 19.234 1.439 1 89.19 96 ARG A N 1
ATOM 817 C CA . ARG A 1 96 ? 5.215 20.25 2.469 1 89.19 96 ARG A CA 1
ATOM 818 C C . ARG A 1 96 ? 6.34 19.938 3.449 1 89.19 96 ARG A C 1
ATOM 820 O O . ARG A 1 96 ? 6.469 18.812 3.908 1 89.19 96 ARG A O 1
ATOM 827 N N . GLY A 1 97 ? 6.918 21.016 3.658 1 80.75 97 GLY A N 1
ATOM 828 C CA . GLY A 1 97 ? 7.961 20.906 4.664 1 80.75 97 GLY A CA 1
ATOM 829 C C . GLY A 1 97 ? 7.422 20.812 6.078 1 80.75 97 GLY A C 1
ATOM 830 O O . GLY A 1 97 ? 6.438 21.469 6.414 1 80.75 97 GLY A O 1
ATOM 831 N N . ASN A 1 98 ? 7.645 19.812 6.895 1 84.25 98 ASN A N 1
ATOM 832 C CA . ASN A 1 98 ? 7.32 19.594 8.305 1 84.25 98 ASN A CA 1
ATOM 833 C C . ASN A 1 98 ? 5.812 19.547 8.523 1 84.25 98 ASN A C 1
ATOM 835 O O . ASN A 1 98 ? 5.281 20.266 9.375 1 84.25 98 ASN A O 1
ATOM 839 N N . LEU A 1 99 ? 5.141 18.875 7.895 1 88.06 99 LEU A N 1
ATOM 840 C CA . LEU A 1 99 ? 3.691 18.719 7.953 1 88.06 99 LEU A CA 1
ATOM 841 C C . LEU A 1 99 ? 3.246 18.312 9.352 1 88.06 99 LEU A C 1
ATOM 843 O O . LEU A 1 99 ? 2.27 18.844 9.883 1 88.06 99 LEU A O 1
ATOM 847 N N . THR A 1 100 ? 3.955 17.484 9.984 1 88.44 100 THR A N 1
ATOM 848 C CA . THR A 1 100 ? 3.539 16.922 11.266 1 88.44 100 THR A CA 1
ATOM 849 C C . THR A 1 100 ? 4.211 17.672 12.422 1 88.44 100 THR A C 1
ATOM 851 O O . THR A 1 100 ? 3.811 17.516 13.578 1 88.44 100 THR A O 1
ATOM 854 N N . LYS A 1 101 ? 5.258 18.359 12.156 1 86.25 101 LYS A N 1
ATOM 855 C CA . LYS A 1 101 ? 6.027 19.094 13.156 1 86.25 101 LYS A CA 1
ATOM 856 C C . LYS A 1 101 ? 6.688 18.125 14.141 1 86.25 101 LYS A C 1
ATOM 858 O O . LYS A 1 101 ? 6.73 18.391 15.344 1 86.25 101 LYS A O 1
ATOM 863 N N . SER A 1 102 ? 6.984 17 13.625 1 88.31 102 SER A N 1
ATOM 864 C CA . SER A 1 102 ? 7.641 16 14.461 1 88.31 102 SER A CA 1
ATOM 865 C C . SER A 1 102 ? 9.086 15.781 14.031 1 88.31 102 SER A C 1
ATOM 867 O O . SER A 1 102 ? 9.422 15.945 12.852 1 88.31 102 SER A O 1
ATOM 869 N N . LYS A 1 103 ? 9.867 15.414 15.023 1 90.88 103 LYS A N 1
ATOM 870 C CA . LYS A 1 103 ? 11.258 15.086 14.75 1 90.88 103 LYS A CA 1
ATOM 871 C C . LYS A 1 103 ? 11.367 13.852 13.859 1 90.88 103 LYS A C 1
ATOM 873 O O . LYS A 1 103 ? 12.289 13.742 13.047 1 90.88 103 LYS A O 1
ATOM 878 N N . PHE A 1 104 ? 10.414 12.969 13.992 1 90.88 104 PHE A N 1
ATOM 879 C CA . PHE A 1 104 ? 10.438 11.734 13.219 1 90.88 104 PHE A CA 1
ATOM 880 C C . PHE A 1 104 ? 10.25 12.023 11.734 1 90.88 104 PHE A C 1
ATOM 882 O O . PHE A 1 104 ? 10.859 11.375 10.883 1 90.88 104 PHE A O 1
ATOM 889 N N . GLU A 1 105 ? 9.406 12.93 11.461 1 92 105 GLU A N 1
ATOM 890 C CA . GLU A 1 105 ? 9.242 13.336 10.07 1 92 105 GLU A CA 1
ATOM 891 C C . GLU A 1 105 ? 10.57 13.789 9.469 1 92 105 GLU A C 1
ATOM 893 O O . GLU A 1 105 ? 10.914 13.406 8.344 1 92 105 GLU A O 1
ATOM 898 N N . LEU A 1 106 ? 11.305 14.539 10.164 1 90.19 106 LEU A N 1
ATOM 899 C CA . LEU A 1 106 ? 12.578 15.07 9.68 1 90.19 106 LEU A CA 1
ATOM 900 C C . LEU A 1 106 ? 13.57 13.945 9.414 1 90.19 106 LEU A C 1
ATOM 902 O O . LEU A 1 106 ? 14.258 13.945 8.391 1 90.19 106 LEU A O 1
ATOM 906 N N . LYS A 1 107 ? 13.57 13.078 10.336 1 91.19 107 LYS A N 1
ATOM 907 C CA . LYS A 1 107 ? 14.477 11.938 10.18 1 91.19 107 LYS A CA 1
ATOM 908 C C . LYS A 1 107 ? 14.094 11.094 8.961 1 91.19 107 LYS A C 1
ATOM 910 O O . LYS A 1 107 ? 14.961 10.68 8.195 1 91.19 107 LYS A O 1
ATOM 915 N N . LEU A 1 108 ? 12.875 10.859 8.836 1 92.44 108 LEU A N 1
ATOM 916 C CA . LEU A 1 108 ? 12.391 10.055 7.719 1 92.44 108 LEU A CA 1
ATOM 917 C C . LEU A 1 108 ? 12.703 10.727 6.387 1 92.44 108 LEU A C 1
ATOM 919 O O . LEU A 1 108 ? 13.25 10.094 5.48 1 92.44 108 LEU A O 1
ATOM 923 N N . LYS A 1 109 ? 12.406 11.945 6.293 1 91.31 109 LYS A N 1
ATOM 924 C CA . LYS A 1 109 ? 12.586 12.664 5.035 1 91.31 109 LYS A CA 1
ATOM 925 C C . LYS A 1 109 ? 14.062 12.797 4.684 1 91.31 109 LYS A C 1
ATOM 927 O O . LYS A 1 109 ? 14.43 12.828 3.506 1 91.31 109 LYS A O 1
ATOM 932 N N . LYS A 1 110 ? 14.867 12.859 5.688 1 90.94 110 LYS A N 1
ATOM 933 C CA . LYS A 1 110 ? 16.312 12.922 5.457 1 90.94 110 LYS A CA 1
ATOM 934 C C . LYS A 1 110 ? 16.828 11.633 4.832 1 90.94 110 LYS A C 1
ATOM 936 O O . LYS A 1 110 ? 17.75 11.648 4.023 1 90.94 110 LYS A O 1
ATOM 941 N N . ASN A 1 111 ? 16.156 10.57 5.207 1 91.19 111 ASN A N 1
ATOM 942 C CA . ASN A 1 111 ? 16.594 9.273 4.723 1 91.19 111 ASN A CA 1
ATOM 943 C C . ASN A 1 111 ? 15.898 8.883 3.424 1 91.19 111 ASN A C 1
ATOM 945 O O . ASN A 1 111 ? 16.234 7.871 2.809 1 91.19 111 ASN A O 1
ATOM 949 N N . LEU A 1 112 ? 14.922 9.828 3.084 1 91.44 112 LEU A N 1
ATOM 950 C CA . LEU A 1 112 ? 14.133 9.531 1.89 1 91.44 112 LEU A CA 1
ATOM 951 C C . LEU A 1 112 ? 14.352 10.594 0.818 1 91.44 112 LEU A C 1
ATOM 953 O O . LEU A 1 112 ? 14.43 10.273 -0.371 1 91.44 112 LEU A O 1
ATOM 957 N N . MET B 1 1 ? -5.754 13.695 23.406 1 47.72 1 MET B N 1
ATOM 958 C CA . MET B 1 1 ? -7.211 13.68 23.469 1 47.72 1 MET B CA 1
ATOM 959 C C . MET B 1 1 ? -7.797 14.883 22.734 1 47.72 1 MET B C 1
ATOM 961 O O . MET B 1 1 ? -8.812 14.766 22.047 1 47.72 1 MET B O 1
ATOM 965 N N . GLU B 1 2 ? -7.09 15.891 22.906 1 51.38 2 GLU B N 1
ATOM 966 C CA . GLU B 1 2 ? -7.605 17.141 22.359 1 51.38 2 GLU B CA 1
ATOM 967 C C . GLU B 1 2 ? -7.637 17.109 20.844 1 51.38 2 GLU B C 1
ATOM 969 O O . GLU B 1 2 ? -8.539 17.672 20.219 1 51.38 2 GLU B O 1
ATOM 974 N N . GLU B 1 3 ? -6.648 16.406 20.375 1 57.22 3 GLU B N 1
ATOM 975 C CA . GLU B 1 3 ? -6.5 16.438 18.922 1 57.22 3 GLU B CA 1
ATOM 976 C C . GLU B 1 3 ? -7.66 15.734 18.219 1 57.22 3 GLU B C 1
ATOM 978 O O . GLU B 1 3 ? -8.047 16.109 17.109 1 57.22 3 GLU B O 1
ATOM 983 N N . LEU B 1 4 ? -8.289 14.836 18.953 1 57.41 4 LEU B N 1
ATOM 984 C CA . LEU B 1 4 ? -9.445 14.125 18.406 1 57.41 4 LEU B CA 1
ATOM 985 C C . LEU B 1 4 ? -10.672 15.031 18.359 1 57.41 4 LEU B C 1
ATOM 987 O O . LEU B 1 4 ? -11.562 14.836 17.531 1 57.41 4 LEU B O 1
ATOM 991 N N . GLN B 1 5 ? -10.648 16 19.188 1 59.28 5 GLN B N 1
ATOM 992 C CA . GLN B 1 5 ? -11.867 16.797 19.344 1 59.28 5 GLN B CA 1
ATOM 993 C C . GLN B 1 5 ? -12.203 17.547 18.062 1 59.28 5 GLN B C 1
ATOM 995 O O . GLN B 1 5 ? -13.383 17.781 17.766 1 59.28 5 GLN B O 1
ATOM 1000 N N . ASN B 1 6 ? -11.18 17.812 17.266 1 66.69 6 ASN B N 1
ATOM 1001 C CA . ASN B 1 6 ? -11.523 18.625 16.094 1 66.69 6 ASN B CA 1
ATOM 1002 C C . ASN B 1 6 ? -11.547 17.781 14.82 1 66.69 6 ASN B C 1
ATOM 1004 O O . ASN B 1 6 ? -11.422 18.312 13.719 1 66.69 6 ASN B O 1
ATOM 1008 N N . GLN B 1 7 ? -11.875 16.516 15.141 1 74.88 7 GLN B N 1
ATOM 1009 C CA . GLN B 1 7 ? -11.93 15.656 13.969 1 74.88 7 GLN B CA 1
ATOM 1010 C C . GLN B 1 7 ? -13.336 15.617 13.375 1 74.88 7 GLN B C 1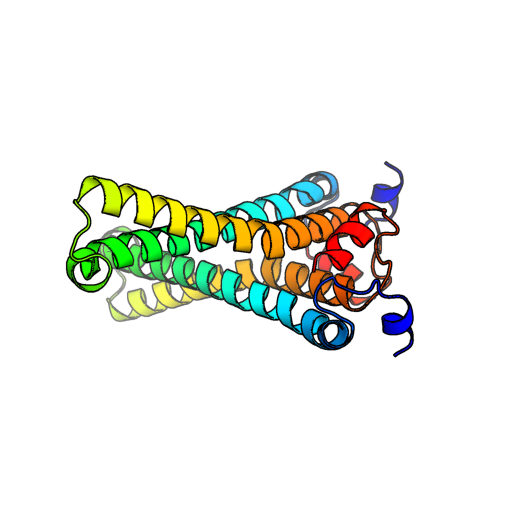
ATOM 1012 O O . GLN B 1 7 ? -14.328 15.578 14.117 1 74.88 7 GLN B O 1
ATOM 1017 N N . PRO B 1 8 ? -13.305 15.844 12.102 1 81.31 8 PRO B N 1
ATOM 1018 C CA . PRO B 1 8 ? -14.617 15.688 11.469 1 81.31 8 PRO B CA 1
ATOM 1019 C C . PRO B 1 8 ? -15.234 14.312 11.719 1 81.31 8 PRO B C 1
ATOM 1021 O O . PRO B 1 8 ? -14.516 13.312 11.766 1 81.31 8 PRO B O 1
ATOM 1024 N N . GLN B 1 9 ? -16.438 14.414 12 1 82.56 9 GLN B N 1
ATOM 1025 C CA . GLN B 1 9 ? -17.156 13.164 12.219 1 82.56 9 GLN B CA 1
ATOM 1026 C C . GLN B 1 9 ? -17.297 12.383 10.914 1 82.56 9 GLN B C 1
ATOM 1028 O O . GLN B 1 9 ? -17.578 12.953 9.867 1 82.56 9 GLN B O 1
ATOM 1033 N N . SER B 1 10 ? -17.062 11.141 11.008 1 84.06 10 SER B N 1
ATOM 1034 C CA . SER B 1 10 ? -17.188 10.266 9.844 1 84.06 10 SER B CA 1
ATOM 1035 C C . SER B 1 10 ? -18.641 9.906 9.578 1 84.06 10 SER B C 1
ATOM 1037 O O . SER B 1 10 ? -19.5 10.062 10.461 1 84.06 10 SER B O 1
ATOM 1039 N N . ILE B 1 11 ? -18.922 9.508 8.406 1 88.5 11 ILE B N 1
ATOM 1040 C CA . ILE B 1 11 ? -20.25 9.062 8.031 1 88.5 11 ILE B CA 1
ATOM 1041 C C . ILE B 1 11 ? -20.625 7.805 8.82 1 88.5 11 ILE B C 1
ATOM 1043 O O . ILE B 1 11 ? -21.797 7.48 8.969 1 88.5 11 ILE B O 1
ATOM 1047 N N . PHE B 1 12 ? -19.656 7.148 9.383 1 89.25 12 PHE B N 1
ATOM 1048 C CA . PHE B 1 12 ? -19.906 5.895 10.086 1 89.25 12 PHE B CA 1
ATOM 1049 C C . PHE B 1 12 ? -20.312 6.156 11.539 1 89.25 12 PHE B C 1
ATOM 1051 O O . PHE B 1 12 ? -20.75 5.242 12.234 1 89.25 12 PHE B O 1
ATOM 1058 N N . GLY B 1 13 ? -20.031 7.473 12.031 1 87.31 13 GLY B N 1
ATOM 1059 C CA . GLY B 1 13 ? -20.453 7.836 13.375 1 87.31 13 GLY B CA 1
ATOM 1060 C C . GLY B 1 13 ? -19.281 8.18 14.289 1 87.31 13 GLY B C 1
ATOM 1061 O O . GLY B 1 13 ? -18.125 7.969 13.93 1 87.31 13 GLY B O 1
ATOM 1062 N N . LYS B 1 14 ? -19.562 8.625 15.391 1 86.31 14 LYS B N 1
ATOM 1063 C CA . LYS B 1 14 ? -18.578 9.102 16.359 1 86.31 14 LYS B CA 1
ATOM 1064 C C . LYS B 1 14 ? -17.781 7.941 16.938 1 86.31 14 LYS B C 1
ATOM 1066 O O . LYS B 1 14 ? -16.594 8.094 17.266 1 86.31 14 LYS B O 1
ATOM 1071 N N . TRP B 1 15 ? -18.469 6.777 17 1 89.56 15 TRP B N 1
ATOM 1072 C CA . TRP B 1 15 ? -17.797 5.605 17.547 1 89.56 15 TRP B CA 1
ATOM 1073 C C . TRP B 1 15 ? -16.625 5.172 16.672 1 89.56 15 TRP B C 1
ATOM 1075 O O . TRP B 1 15 ? -15.719 4.473 17.125 1 89.56 15 TRP B O 1
ATOM 1085 N N . TRP B 1 16 ? -16.578 5.555 15.422 1 91.19 16 TRP B N 1
ATOM 1086 C CA . TRP B 1 16 ? -15.594 5.148 14.422 1 91.19 16 TRP B CA 1
ATOM 1087 C C . TRP B 1 16 ? -14.312 5.957 14.562 1 91.19 16 TRP B C 1
ATOM 1089 O O . TRP B 1 16 ? -13.234 5.492 14.188 1 91.19 16 TRP B O 1
ATOM 1099 N N . LEU B 1 17 ? -14.32 7.035 15.164 1 87.81 17 LEU B N 1
ATOM 1100 C CA . LEU B 1 17 ? -13.227 7.996 15.219 1 87.81 17 LEU B CA 1
ATOM 1101 C C . LEU B 1 17 ? -12 7.383 15.891 1 87.81 17 LEU B C 1
ATOM 1103 O O . LEU B 1 17 ? -10.906 7.398 15.328 1 87.81 17 LEU B O 1
ATOM 1107 N N . PRO B 1 18 ? -12.227 6.77 16.984 1 88 18 PRO B N 1
ATOM 1108 C CA . PRO B 1 18 ? -11.039 6.191 17.625 1 88 18 PRO B CA 1
ATOM 1109 C C . PRO B 1 18 ? -10.531 4.945 16.906 1 88 18 PRO B C 1
ATOM 1111 O O . PRO B 1 18 ? -9.344 4.617 16.984 1 88 18 PRO B O 1
ATOM 1114 N N . ILE B 1 19 ? -11.336 4.254 16.156 1 91.06 19 ILE B N 1
ATOM 1115 C CA . ILE B 1 19 ? -10.969 3.023 15.461 1 91.06 19 ILE B CA 1
ATOM 1116 C C . ILE B 1 19 ? -10.203 3.357 14.18 1 91.06 19 ILE B C 1
ATOM 1118 O O . ILE B 1 19 ? -9.211 2.703 13.852 1 91.06 19 ILE B O 1
ATOM 1122 N N . ARG B 1 20 ? -10.617 4.34 13.523 1 91.81 20 ARG B N 1
ATOM 1123 C CA . ARG B 1 20 ? -10.047 4.621 12.211 1 91.81 20 ARG B CA 1
ATOM 1124 C C . ARG B 1 20 ? -8.594 5.066 12.32 1 91.81 20 ARG B C 1
ATOM 1126 O O . ARG B 1 20 ? -7.812 4.895 11.383 1 91.81 20 ARG B O 1
ATOM 1133 N N . ILE B 1 21 ? -8.234 5.57 13.43 1 92.75 21 ILE B N 1
ATOM 1134 C CA . ILE B 1 21 ? -6.875 6.031 13.672 1 92.75 21 ILE B CA 1
ATOM 1135 C C . ILE B 1 21 ? -5.898 4.867 13.523 1 92.75 21 ILE B C 1
ATOM 1137 O O . ILE B 1 21 ? -4.789 5.039 13.016 1 92.75 21 ILE B O 1
ATOM 1141 N N . TRP B 1 22 ? -6.383 3.682 13.891 1 94.62 22 TRP B N 1
ATOM 1142 C CA . TRP B 1 22 ? -5.52 2.504 13.859 1 94.62 22 TRP B CA 1
ATOM 1143 C C . TRP B 1 22 ? -5.871 1.602 12.68 1 94.62 22 TRP B C 1
ATOM 1145 O O . TRP B 1 22 ? -5.023 0.85 12.195 1 94.62 22 TRP B O 1
ATOM 1155 N N . PHE B 1 23 ? -7.066 1.714 12.32 1 96.5 23 PHE B N 1
ATOM 1156 C CA . PHE B 1 23 ? -7.578 0.786 11.312 1 96.5 23 PHE B CA 1
ATOM 1157 C C . PHE B 1 23 ? -6.879 0.999 9.977 1 96.5 23 PHE B C 1
ATOM 1159 O O . PHE B 1 23 ? -6.355 0.052 9.383 1 96.5 23 PHE B O 1
ATOM 1166 N N . TYR B 1 24 ? -6.852 2.223 9.484 1 96.62 24 TYR B N 1
ATOM 1167 C CA . TYR B 1 24 ? -6.371 2.488 8.133 1 96.62 24 TYR B CA 1
ATOM 1168 C C . TYR B 1 24 ? -4.867 2.266 8.031 1 96.62 24 TYR B C 1
ATOM 1170 O O . TYR B 1 24 ? -4.391 1.606 7.105 1 96.62 24 TYR B O 1
ATOM 1178 N N . PRO B 1 25 ? -4.117 2.689 9 1 97.31 25 PRO B N 1
ATOM 1179 C CA . PRO B 1 25 ? -2.689 2.369 8.938 1 97.31 25 PRO B CA 1
ATOM 1180 C C . PRO B 1 25 ? -2.418 0.87 9.047 1 97.31 25 PRO B C 1
ATOM 1182 O O . PRO B 1 25 ? -1.505 0.357 8.391 1 97.31 25 PRO B O 1
ATOM 1185 N N . ALA B 1 26 ? -3.166 0.204 9.875 1 97.94 26 ALA B N 1
ATOM 1186 C CA . ALA B 1 26 ? -2.994 -1.241 10 1 97.94 26 ALA B CA 1
ATOM 1187 C C . ALA B 1 26 ? -3.367 -1.952 8.703 1 97.94 26 ALA B C 1
ATOM 1189 O O . ALA B 1 26 ? -2.688 -2.893 8.281 1 97.94 26 ALA B O 1
ATOM 1190 N N . TRP B 1 27 ? -4.449 -1.558 8.18 1 98 27 TRP B N 1
ATOM 1191 C CA . TRP B 1 27 ? -4.867 -2.086 6.883 1 98 27 TRP B CA 1
ATOM 1192 C C . TRP B 1 27 ? -3.785 -1.872 5.832 1 98 27 TRP B C 1
ATOM 1194 O O . TRP B 1 27 ? -3.422 -2.803 5.109 1 98 27 TRP B O 1
ATOM 1204 N N . LEU B 1 28 ? -3.258 -0.689 5.785 1 98.44 28 LEU B N 1
ATOM 1205 C CA . LEU B 1 28 ? -2.188 -0.365 4.844 1 98.44 28 LEU B CA 1
ATOM 1206 C C . LEU B 1 28 ? -0.96 -1.232 5.098 1 98.44 28 LEU B C 1
ATOM 1208 O O . LEU B 1 28 ? -0.374 -1.776 4.16 1 98.44 28 LEU B O 1
ATOM 1212 N N . LEU B 1 29 ? -0.619 -1.375 6.309 1 98.31 29 LEU B N 1
ATOM 1213 C CA . LEU B 1 29 ? 0.518 -2.199 6.707 1 98.31 29 LEU B CA 1
ATOM 1214 C C . LEU B 1 29 ? 0.351 -3.631 6.211 1 98.31 29 LEU B C 1
ATOM 1216 O O . LEU B 1 29 ? 1.291 -4.219 5.672 1 98.31 29 LEU B O 1
ATOM 1220 N N . TYR B 1 30 ? -0.775 -4.082 6.422 1 98.06 30 TYR B N 1
ATOM 1221 C CA . TYR B 1 30 ? -1.055 -5.457 6.027 1 98.06 30 TYR B CA 1
ATOM 1222 C C . TYR B 1 30 ? -0.939 -5.629 4.52 1 98.06 30 TYR B C 1
ATOM 1224 O O . TYR B 1 30 ? -0.264 -6.543 4.039 1 98.06 30 TYR B O 1
ATOM 1232 N N . GLU B 1 31 ? -1.581 -4.754 3.797 1 97.94 31 GLU B N 1
ATOM 1233 C CA . GLU B 1 31 ? -1.605 -4.867 2.342 1 97.94 31 GLU B CA 1
ATOM 1234 C C . GLU B 1 31 ? -0.202 -4.754 1.755 1 97.94 31 GLU B C 1
ATOM 1236 O O . GLU B 1 31 ? 0.187 -5.555 0.901 1 97.94 31 GLU B O 1
ATOM 1241 N N . LEU B 1 32 ? 0.494 -3.783 2.197 1 98.12 32 LEU B N 1
ATOM 1242 C CA . LEU B 1 32 ? 1.839 -3.584 1.669 1 98.12 32 LEU B CA 1
ATOM 1243 C C . LEU B 1 32 ? 2.758 -4.734 2.074 1 98.12 32 LEU B C 1
ATOM 1245 O O . LEU B 1 32 ? 3.605 -5.16 1.287 1 98.12 32 LEU B O 1
ATOM 1249 N N . SER B 1 33 ? 2.59 -5.238 3.281 1 97.38 33 SER B N 1
ATOM 1250 C CA . SER B 1 33 ? 3.406 -6.363 3.721 1 97.38 33 SER B CA 1
ATOM 1251 C C . SER B 1 33 ? 3.156 -7.598 2.859 1 9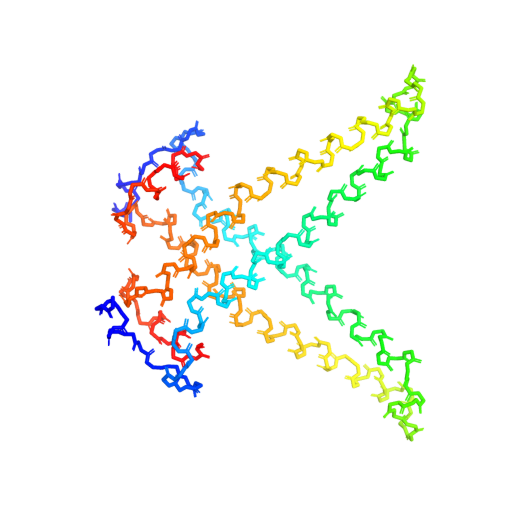7.38 33 SER B C 1
ATOM 1253 O O . SER B 1 33 ? 4.098 -8.297 2.482 1 97.38 33 SER B O 1
ATOM 1255 N N . MET B 1 34 ? 1.928 -7.812 2.568 1 96.38 34 MET B N 1
ATOM 1256 C CA . MET B 1 34 ? 1.599 -8.961 1.726 1 96.38 34 MET B CA 1
ATOM 1257 C C . MET B 1 34 ? 2.146 -8.773 0.314 1 96.38 34 MET B C 1
ATOM 1259 O O . MET B 1 34 ? 2.646 -9.719 -0.293 1 96.38 34 MET B O 1
ATOM 1263 N N . ARG B 1 35 ? 2.025 -7.637 -0.157 1 96.88 35 ARG B N 1
ATOM 1264 C CA . ARG B 1 35 ? 2.561 -7.324 -1.479 1 96.88 35 ARG B CA 1
ATOM 1265 C C . ARG B 1 35 ? 4.066 -7.559 -1.529 1 96.88 35 ARG B C 1
ATOM 1267 O O . ARG B 1 35 ? 4.566 -8.219 -2.443 1 96.88 35 ARG B O 1
ATOM 1274 N N . PHE B 1 36 ? 4.75 -7.066 -0.603 1 97.75 36 PHE B N 1
ATOM 1275 C CA . PHE B 1 36 ? 6.207 -7.141 -0.621 1 97.75 36 PHE B CA 1
ATOM 1276 C C . PHE B 1 36 ? 6.68 -8.547 -0.255 1 97.75 36 PHE B C 1
ATOM 1278 O O . PHE B 1 36 ? 7.742 -8.984 -0.702 1 97.75 36 PHE B O 1
ATOM 1285 N N . TYR B 1 37 ? 5.832 -9.156 0.521 1 96.44 37 TYR B N 1
ATOM 1286 C CA . TYR B 1 37 ? 6.117 -10.562 0.756 1 96.44 37 TYR B CA 1
ATOM 1287 C C . TYR B 1 37 ? 6.047 -11.359 -0.542 1 96.44 37 TYR B C 1
ATOM 1289 O O . TYR B 1 37 ? 6.902 -12.203 -0.809 1 96.44 37 TYR B O 1
ATOM 1297 N N . GLY B 1 38 ? 5.047 -11.102 -1.319 1 94.94 38 GLY B N 1
ATOM 1298 C CA . GLY B 1 38 ? 4.961 -11.727 -2.629 1 94.94 38 GLY B CA 1
ATOM 1299 C C . GLY B 1 38 ? 6.168 -11.453 -3.506 1 94.94 38 GLY B C 1
ATOM 1300 O O . GLY B 1 38 ? 6.695 -12.359 -4.148 1 94.94 38 GLY B O 1
ATOM 1301 N N . TYR B 1 39 ? 6.516 -10.242 -3.473 1 94.44 39 TYR B N 1
ATOM 1302 C CA . TYR B 1 39 ? 7.707 -9.844 -4.215 1 94.44 39 TYR B CA 1
ATOM 1303 C C . TYR B 1 39 ? 8.93 -10.625 -3.744 1 94.44 39 TYR B C 1
ATOM 1305 O O . TYR B 1 39 ? 9.719 -11.102 -4.562 1 94.44 39 TYR B O 1
ATOM 1313 N N . ALA B 1 40 ? 9.078 -10.672 -2.5 1 96.5 40 ALA B N 1
ATOM 1314 C CA . ALA B 1 40 ? 10.203 -11.383 -1.904 1 96.5 40 ALA B CA 1
ATOM 1315 C C . ALA B 1 40 ? 10.195 -12.859 -2.311 1 96.5 40 ALA B C 1
ATOM 1317 O O . ALA B 1 40 ? 11.242 -13.422 -2.645 1 96.5 40 ALA B O 1
ATOM 1318 N N . LEU B 1 41 ? 9.078 -13.453 -2.342 1 96.81 41 LEU B N 1
ATOM 1319 C CA . LEU B 1 41 ? 8.953 -14.852 -2.74 1 96.81 41 LEU B CA 1
ATOM 1320 C C . LEU B 1 41 ? 9.328 -15.039 -4.207 1 96.81 41 LEU B C 1
ATOM 1322 O O . LEU B 1 41 ? 9.977 -16.016 -4.57 1 96.81 41 LEU B O 1
ATOM 1326 N N . ASP B 1 42 ? 8.883 -14.117 -5.031 1 96.12 42 ASP B N 1
ATOM 1327 C CA . ASP B 1 42 ? 9.234 -14.172 -6.445 1 96.12 42 ASP B CA 1
ATOM 1328 C C . ASP B 1 42 ? 10.742 -14.133 -6.637 1 96.12 42 ASP B C 1
ATOM 1330 O O . ASP B 1 42 ? 11.289 -14.875 -7.457 1 96.12 42 ASP B O 1
ATOM 1334 N N . ILE B 1 43 ? 11.398 -13.266 -5.961 1 95.88 43 ILE B N 1
ATOM 1335 C CA . ILE B 1 43 ? 12.852 -13.141 -6.012 1 95.88 43 ILE B CA 1
ATOM 1336 C C . ILE B 1 43 ? 13.492 -14.453 -5.559 1 95.88 43 ILE B C 1
ATOM 1338 O O . ILE B 1 43 ? 14.414 -14.953 -6.203 1 95.88 43 ILE B O 1
ATOM 1342 N N . TYR B 1 44 ? 13.008 -14.945 -4.43 1 96.69 44 TYR B N 1
ATOM 1343 C CA . TYR B 1 44 ? 13.508 -16.203 -3.889 1 96.69 44 TYR B CA 1
ATOM 1344 C C . TYR B 1 44 ? 13.43 -17.312 -4.93 1 96.69 44 TYR B C 1
ATOM 1346 O O . TYR B 1 44 ? 14.438 -17.969 -5.215 1 96.69 44 TYR B O 1
ATOM 1354 N N . HIS B 1 45 ? 12.336 -17.484 -5.566 1 96.62 45 HIS B N 1
ATOM 1355 C CA . HIS B 1 45 ? 12.125 -18.562 -6.535 1 96.62 45 HIS B CA 1
ATOM 1356 C C . HIS B 1 45 ? 12.898 -18.297 -7.824 1 96.62 45 HIS B C 1
ATOM 1358 O O . HIS B 1 45 ? 13.375 -19.234 -8.469 1 96.62 45 HIS B O 1
ATOM 1364 N N . TYR B 1 46 ? 12.922 -17.094 -8.125 1 94.94 46 TYR B N 1
ATOM 1365 C CA . TYR B 1 46 ? 13.672 -16.75 -9.32 1 94.94 46 TYR B CA 1
ATOM 1366 C C . TYR B 1 46 ? 15.141 -17.156 -9.188 1 94.94 46 TYR B C 1
ATOM 1368 O O . TYR B 1 46 ? 15.711 -17.734 -10.102 1 94.94 46 TYR B O 1
ATOM 1376 N N . ILE B 1 47 ? 15.758 -16.828 -8.102 1 93.5 47 ILE B N 1
ATOM 1377 C CA . ILE B 1 47 ? 17.172 -17.141 -7.859 1 93.5 47 ILE B CA 1
ATOM 1378 C C . ILE B 1 47 ? 17.359 -18.641 -7.844 1 93.5 47 ILE B C 1
ATOM 1380 O O . ILE B 1 47 ? 18.312 -19.156 -8.445 1 93.5 47 ILE B O 1
ATOM 1384 N N . LEU B 1 48 ? 16.438 -19.328 -7.234 1 94.06 48 LEU B N 1
ATOM 1385 C CA . LEU B 1 48 ? 16.562 -20.781 -7.152 1 94.06 48 LEU B CA 1
ATOM 1386 C C . LEU B 1 48 ? 16.391 -21.422 -8.523 1 94.06 48 LEU B C 1
ATOM 1388 O O . LEU B 1 48 ? 17.109 -22.375 -8.867 1 94.06 48 LEU B O 1
ATOM 1392 N N . LYS B 1 49 ? 15.516 -21 -9.266 1 93.38 49 LYS B N 1
ATOM 1393 C CA . LYS B 1 49 ? 15.258 -21.547 -10.594 1 93.38 49 LYS B CA 1
ATOM 1394 C C . LYS B 1 49 ? 16.422 -21.297 -11.531 1 93.38 49 LYS B C 1
ATOM 1396 O O . LYS B 1 49 ? 16.719 -22.125 -12.398 1 93.38 49 LYS B O 1
ATOM 1401 N N . ASN B 1 50 ? 17.062 -20.234 -11.359 1 91.44 50 ASN B N 1
ATOM 1402 C CA . ASN B 1 50 ? 18.156 -19.859 -12.25 1 91.44 50 ASN B CA 1
ATOM 1403 C C . ASN B 1 50 ? 19.516 -20.016 -11.578 1 91.44 50 ASN B C 1
ATOM 1405 O O . ASN B 1 50 ? 20.469 -19.328 -11.922 1 91.44 50 ASN B O 1
ATOM 1409 N N . GLN B 1 51 ? 19.547 -20.812 -10.602 1 85.88 51 GLN B N 1
ATOM 1410 C CA . GLN B 1 51 ? 20.734 -20.969 -9.758 1 85.88 51 GLN B CA 1
ATOM 1411 C C . GLN B 1 51 ? 21.953 -21.328 -10.594 1 85.88 51 GLN B C 1
ATOM 1413 O O . GLN B 1 51 ? 23.047 -20.812 -10.352 1 85.88 51 GLN B O 1
ATOM 1418 N N . GLU B 1 52 ? 21.828 -22.297 -11.492 1 84.25 52 GLU B N 1
ATOM 1419 C CA . GLU B 1 52 ? 22.953 -22.734 -12.312 1 84.25 52 GLU B CA 1
ATOM 1420 C C . GLU B 1 52 ? 23.516 -21.578 -13.133 1 84.25 52 GLU B C 1
ATOM 1422 O O . GLU B 1 52 ? 24.734 -21.516 -13.367 1 84.25 52 GLU B O 1
ATOM 1427 N N . PHE B 1 53 ? 22.641 -20.688 -13.43 1 84 53 PHE B N 1
ATOM 1428 C CA . PHE B 1 53 ? 23.031 -19.547 -14.25 1 84 53 PHE B CA 1
ATOM 1429 C C . PHE B 1 53 ? 23.594 -18.422 -13.383 1 84 53 PHE B C 1
ATOM 1431 O O . PHE B 1 53 ? 24.594 -17.797 -13.727 1 84 53 PHE B O 1
ATOM 1438 N N . ILE B 1 54 ? 23.094 -18.312 -12.172 1 76.44 54 ILE B N 1
ATOM 1439 C CA . ILE B 1 54 ? 23.438 -17.188 -11.305 1 76.44 54 ILE B CA 1
ATOM 1440 C C . ILE B 1 54 ? 24.625 -17.562 -10.43 1 76.44 54 ILE B C 1
ATOM 1442 O O . ILE B 1 54 ? 25.531 -16.734 -10.234 1 76.44 54 ILE B O 1
ATOM 1446 N N . PHE B 1 55 ? 24.531 -18.781 -9.938 1 77.62 55 PHE B N 1
ATOM 1447 C CA . PHE B 1 55 ? 25.594 -19.234 -9.039 1 77.62 55 PHE B CA 1
ATOM 1448 C C . PHE B 1 55 ? 26.062 -20.641 -9.422 1 77.62 55 PHE B C 1
ATOM 1450 O O . PHE B 1 55 ? 25.75 -21.609 -8.734 1 77.62 55 PHE B O 1
ATOM 1457 N N . PRO B 1 56 ? 26.812 -20.75 -10.516 1 80 56 PRO B N 1
ATOM 1458 C CA . PRO B 1 56 ? 27.172 -22.078 -11.008 1 80 56 PRO B CA 1
ATOM 1459 C C . PRO B 1 56 ? 27.969 -22.891 -9.984 1 80 56 PRO B C 1
ATOM 1461 O O . PRO B 1 56 ? 27.828 -24.109 -9.922 1 80 56 PRO B O 1
ATOM 1464 N N . ASP B 1 57 ? 28.719 -22.25 -9.195 1 82.06 57 ASP B N 1
ATOM 1465 C CA . ASP B 1 57 ? 29.625 -22.984 -8.32 1 82.06 57 ASP B CA 1
ATOM 1466 C C . ASP B 1 57 ? 29.062 -23.062 -6.898 1 82.06 57 ASP B C 1
ATOM 1468 O O . ASP B 1 57 ? 29.75 -23.531 -5.988 1 82.06 57 ASP B O 1
ATOM 1472 N N . ILE B 1 58 ? 27.891 -22.641 -6.723 1 76.12 58 ILE B N 1
ATOM 1473 C CA . ILE B 1 58 ? 27.375 -22.594 -5.359 1 76.12 58 ILE B CA 1
ATOM 1474 C C . ILE B 1 58 ? 26.484 -23.812 -5.105 1 76.12 58 ILE B C 1
ATOM 1476 O O . ILE B 1 58 ? 25.75 -24.25 -5.992 1 76.12 58 ILE B O 1
ATOM 1480 N N . ASN B 1 59 ? 26.75 -24.5 -4.062 1 86.19 59 ASN B N 1
ATOM 1481 C CA . ASN B 1 59 ? 25.891 -25.641 -3.734 1 86.19 59 ASN B CA 1
ATOM 1482 C C . ASN B 1 59 ? 24.469 -25.219 -3.441 1 86.19 59 ASN B C 1
ATOM 1484 O O . ASN B 1 59 ? 24.203 -24.031 -3.213 1 86.19 59 ASN B O 1
ATOM 1488 N N . LEU B 1 60 ? 23.547 -26.125 -3.385 1 85.94 60 LEU B N 1
ATOM 1489 C CA . LEU B 1 60 ? 22.109 -25.906 -3.27 1 85.94 60 LEU B CA 1
ATOM 1490 C C . LEU B 1 60 ? 21.781 -25.203 -1.962 1 85.94 60 LEU B C 1
ATOM 1492 O O . LEU B 1 60 ? 20.938 -24.297 -1.94 1 85.94 60 LEU B O 1
ATOM 1496 N N . THR B 1 61 ? 22.438 -25.562 -0.926 1 89.25 61 THR B N 1
ATOM 1497 C CA . THR B 1 61 ? 22.188 -24.969 0.382 1 89.25 61 THR B CA 1
ATOM 1498 C C . THR B 1 61 ? 22.531 -23.484 0.385 1 89.25 61 THR B C 1
ATOM 1500 O O . THR B 1 61 ? 21.75 -22.656 0.859 1 89.25 61 THR B O 1
ATOM 1503 N N . LEU B 1 62 ? 23.656 -23.203 -0.157 1 90.88 62 LEU B N 1
ATOM 1504 C CA . LEU B 1 62 ? 24.094 -21.812 -0.209 1 90.88 62 LEU B CA 1
ATOM 1505 C C . LEU B 1 62 ? 23.188 -21 -1.125 1 90.88 62 LEU B C 1
ATOM 1507 O O . LEU B 1 62 ? 22.969 -19.812 -0.877 1 90.88 62 LEU B O 1
ATOM 1511 N N . SER B 1 63 ? 22.656 -21.609 -2.131 1 91.06 63 SER B N 1
ATOM 1512 C CA . SER B 1 63 ? 21.719 -20.938 -3.031 1 91.06 63 SER B CA 1
ATOM 1513 C C . SER B 1 63 ? 20.438 -20.547 -2.307 1 91.06 63 SER B C 1
ATOM 1515 O O . SER B 1 63 ? 19.938 -19.438 -2.48 1 91.06 63 SER B O 1
ATOM 1517 N N . HIS B 1 64 ? 19.922 -21.516 -1.435 1 93.88 64 HIS B N 1
ATOM 1518 C CA . HIS B 1 64 ? 18.734 -21.219 -0.643 1 93.88 64 HIS B CA 1
ATOM 1519 C C . HIS B 1 64 ? 19 -20.062 0.314 1 93.88 64 HIS B C 1
ATOM 1521 O O . HIS B 1 64 ? 18.141 -19.188 0.489 1 93.88 64 HIS B O 1
ATOM 1527 N N . ILE B 1 65 ? 20.141 -20.031 0.868 1 94.12 65 ILE B N 1
ATOM 1528 C CA . ILE B 1 65 ? 20.5 -18.984 1.818 1 94.12 65 ILE B CA 1
ATOM 1529 C C . ILE B 1 65 ? 20.594 -17.641 1.095 1 94.12 65 ILE B C 1
ATOM 1531 O O . ILE B 1 65 ? 20.047 -16.641 1.546 1 94.12 65 ILE B O 1
ATOM 1535 N N . THR B 1 66 ? 21.312 -17.672 -0.039 1 94.31 66 THR B N 1
ATOM 1536 C CA . THR B 1 66 ? 21.469 -16.453 -0.813 1 94.31 66 THR B CA 1
ATOM 1537 C C . THR B 1 66 ? 20.125 -15.914 -1.288 1 94.31 66 THR B C 1
ATOM 1539 O O . THR B 1 66 ? 19.844 -14.719 -1.181 1 94.31 66 THR B O 1
ATOM 1542 N N . ALA B 1 67 ? 19.312 -16.828 -1.786 1 95.75 67 ALA B N 1
ATOM 1543 C CA . ALA B 1 67 ? 17.984 -16.422 -2.236 1 95.75 67 ALA B CA 1
ATOM 1544 C C . ALA B 1 67 ? 17.172 -15.82 -1.094 1 95.75 67 ALA B C 1
ATOM 1546 O O . ALA B 1 67 ? 16.516 -14.797 -1.271 1 95.75 67 ALA B O 1
ATOM 1547 N N . GLY B 1 68 ? 17.266 -16.469 0.054 1 96.69 68 GLY B N 1
ATOM 1548 C CA . GLY B 1 68 ? 16.578 -15.969 1.23 1 96.69 68 GLY B CA 1
ATOM 1549 C C . GLY B 1 68 ? 17.031 -14.586 1.648 1 96.69 68 GLY B C 1
ATOM 1550 O O . GLY B 1 68 ? 16.203 -13.734 1.986 1 96.69 68 GLY B O 1
ATOM 1551 N N . ILE B 1 69 ? 18.281 -14.367 1.628 1 97.19 69 ILE B N 1
ATOM 1552 C CA . ILE B 1 69 ? 18.859 -13.086 2.021 1 97.19 69 ILE B CA 1
ATOM 1553 C C . ILE B 1 69 ? 18.422 -12 1.035 1 97.19 69 ILE B C 1
ATOM 1555 O O . ILE B 1 69 ? 18 -10.914 1.44 1 97.19 69 ILE B O 1
ATOM 1559 N N . CYS B 1 70 ? 18.5 -12.305 -0.223 1 96.56 70 CYS B N 1
ATOM 1560 C CA . CYS B 1 70 ? 18.094 -11.336 -1.239 1 96.56 70 CYS B CA 1
ATOM 1561 C C . CYS B 1 70 ? 16.609 -11 -1.106 1 96.56 70 CYS B C 1
ATOM 1563 O O . CYS B 1 70 ? 16.234 -9.828 -1.18 1 96.56 70 CYS B O 1
ATOM 1565 N N . ALA B 1 71 ? 15.844 -11.984 -0.86 1 97.94 71 ALA B N 1
ATOM 1566 C CA . ALA B 1 71 ? 14.414 -11.781 -0.672 1 97.94 71 ALA B CA 1
ATOM 1567 C C . ALA B 1 71 ? 14.141 -10.898 0.542 1 97.94 71 ALA B C 1
ATOM 1569 O O . ALA B 1 71 ? 13.328 -9.969 0.475 1 97.94 71 ALA B O 1
ATOM 1570 N N . PHE B 1 72 ? 14.797 -11.188 1.555 1 97.88 72 PHE B N 1
ATOM 1571 C CA . PHE B 1 72 ? 14.609 -10.43 2.787 1 97.88 72 PHE B CA 1
ATOM 1572 C C . PHE B 1 72 ? 15.023 -8.977 2.6 1 97.88 72 PHE B C 1
ATOM 1574 O O . PHE B 1 72 ? 14.328 -8.062 3.057 1 97.88 72 PHE B O 1
ATOM 1581 N N . ILE B 1 73 ? 16.141 -8.781 1.986 1 97.75 73 ILE B N 1
ATOM 1582 C CA . ILE B 1 73 ? 16.641 -7.422 1.769 1 97.75 73 ILE B CA 1
ATOM 1583 C C . ILE B 1 73 ? 15.641 -6.637 0.929 1 97.75 73 ILE B C 1
ATOM 1585 O O . ILE B 1 73 ? 15.344 -5.477 1.229 1 97.75 73 ILE B O 1
ATOM 1589 N N . ALA B 1 74 ? 15.148 -7.277 -0.063 1 97.12 74 ALA B N 1
ATOM 1590 C CA . ALA B 1 74 ? 14.164 -6.609 -0.91 1 97.12 74 ALA B CA 1
ATOM 1591 C C . ALA B 1 74 ? 12.93 -6.207 -0.105 1 97.12 74 ALA B C 1
ATOM 1593 O O . ALA B 1 74 ? 12.445 -5.078 -0.228 1 97.12 74 ALA B O 1
ATOM 1594 N N . PHE B 1 75 ? 12.492 -7.066 0.709 1 98.19 75 PHE B N 1
ATOM 1595 C CA . PHE B 1 75 ? 11.336 -6.777 1.559 1 98.19 75 PHE B CA 1
ATOM 1596 C C . PHE B 1 75 ? 11.641 -5.621 2.502 1 98.19 75 PHE B C 1
ATOM 1598 O O . PHE B 1 75 ? 10.836 -4.695 2.631 1 98.19 75 PHE B O 1
ATOM 1605 N N . ALA B 1 76 ? 12.766 -5.707 3.105 1 97.38 76 ALA B N 1
ATOM 1606 C CA . ALA B 1 76 ? 13.156 -4.711 4.102 1 97.38 76 ALA B CA 1
ATOM 1607 C C . ALA B 1 76 ? 13.258 -3.322 3.48 1 97.38 76 ALA B C 1
ATOM 1609 O O . ALA B 1 76 ? 12.812 -2.334 4.074 1 97.38 76 ALA B O 1
ATOM 1610 N N . ILE B 1 77 ? 13.758 -3.238 2.342 1 96.56 77 ILE B N 1
ATOM 1611 C CA . ILE B 1 77 ? 13.914 -1.954 1.666 1 96.56 77 ILE B CA 1
ATOM 1612 C C . ILE B 1 77 ? 12.539 -1.352 1.372 1 96.56 77 ILE B C 1
ATOM 1614 O O . ILE B 1 77 ? 12.281 -0.194 1.708 1 96.56 77 ILE B O 1
ATOM 1618 N N . CYS B 1 78 ? 11.703 -2.16 0.823 1 97.38 78 CYS B N 1
ATOM 1619 C CA . CYS B 1 78 ? 10.367 -1.673 0.503 1 97.38 78 CYS B CA 1
ATOM 1620 C C . CYS B 1 78 ? 9.609 -1.292 1.769 1 97.38 78 CYS B C 1
ATOM 1622 O O . CYS B 1 78 ? 8.898 -0.282 1.793 1 97.38 78 CYS B O 1
ATOM 1624 N N . PHE B 1 79 ? 9.812 -2.078 2.779 1 97.5 79 PHE B N 1
ATOM 1625 C CA . PHE B 1 79 ? 9.117 -1.843 4.039 1 97.5 79 PHE B CA 1
ATOM 1626 C C . PHE B 1 79 ? 9.578 -0.534 4.672 1 97.5 79 PHE B C 1
ATOM 1628 O O . PHE B 1 79 ? 8.75 0.311 5.023 1 97.5 79 PHE B O 1
ATOM 1635 N N . VAL B 1 80 ? 10.828 -0.293 4.699 1 96.12 80 VAL B N 1
ATOM 1636 C CA . VAL B 1 80 ? 11.391 0.864 5.387 1 96.12 80 VAL B CA 1
ATOM 1637 C C . VAL B 1 80 ? 11.156 2.125 4.559 1 96.12 80 VAL B C 1
ATOM 1639 O O . VAL B 1 80 ? 10.859 3.189 5.105 1 96.12 80 VAL B O 1
ATOM 1642 N N . TYR B 1 81 ? 11.18 2 3.262 1 96.38 81 TYR B N 1
ATOM 1643 C CA . TYR B 1 81 ? 11.195 3.199 2.432 1 96.38 81 TYR B CA 1
ATOM 1644 C C . TYR B 1 81 ? 9.789 3.588 2.006 1 96.38 81 TYR B C 1
ATOM 1646 O O . TYR B 1 81 ? 9.547 4.723 1.589 1 96.38 81 TYR B O 1
ATOM 1654 N N . LEU B 1 82 ? 8.914 2.656 2.117 1 97.62 82 LEU B N 1
ATOM 1655 C CA . LEU B 1 82 ? 7.57 3.01 1.668 1 97.62 82 LEU B CA 1
ATOM 1656 C C . LEU B 1 82 ? 6.547 2.76 2.77 1 97.62 82 LEU B C 1
ATOM 1658 O O . LEU B 1 82 ? 5.789 3.662 3.133 1 97.62 82 LEU B O 1
ATOM 1662 N N . THR B 1 83 ? 6.555 1.567 3.354 1 98.31 83 THR B N 1
ATOM 1663 C CA . THR B 1 83 ? 5.508 1.173 4.289 1 98.31 83 THR B CA 1
ATOM 1664 C C . THR B 1 83 ? 5.555 2.031 5.547 1 98.31 83 THR B C 1
ATOM 1666 O O . THR B 1 83 ? 4.531 2.559 5.988 1 98.31 83 THR B O 1
ATOM 1669 N N . VAL B 1 84 ? 6.723 2.205 6.078 1 96.94 84 VAL B N 1
ATOM 1670 C CA . VAL B 1 84 ? 6.883 2.9 7.352 1 96.94 84 VAL B CA 1
ATOM 1671 C C . VAL B 1 84 ? 6.441 4.355 7.203 1 96.94 84 VAL B C 1
ATOM 1673 O O . VAL B 1 84 ? 5.57 4.824 7.938 1 96.94 84 VAL B O 1
ATOM 1676 N N . PRO B 1 85 ? 6.98 5.062 6.211 1 96.06 85 PRO B N 1
ATOM 1677 C CA . PRO B 1 85 ? 6.531 6.453 6.117 1 96.06 85 PRO B CA 1
ATOM 1678 C C . PRO B 1 85 ? 5.051 6.574 5.77 1 96.06 85 PRO B C 1
ATOM 1680 O O . PRO B 1 85 ? 4.359 7.457 6.289 1 96.06 85 PRO B O 1
ATOM 1683 N N . ALA B 1 86 ? 4.555 5.723 4.957 1 97.81 86 ALA B N 1
ATOM 1684 C CA . ALA B 1 86 ? 3.156 5.797 4.551 1 97.81 86 ALA B CA 1
ATOM 1685 C C . ALA B 1 86 ? 2.225 5.52 5.727 1 97.81 86 ALA B C 1
ATOM 1687 O O . ALA B 1 86 ? 1.229 6.223 5.918 1 97.81 86 ALA B O 1
ATOM 1688 N N . CYS B 1 87 ? 2.551 4.535 6.492 1 97.88 87 CYS B N 1
ATOM 1689 C CA . CYS B 1 87 ? 1.735 4.215 7.66 1 97.88 87 CYS B CA 1
ATOM 1690 C C . CYS B 1 87 ? 1.823 5.32 8.703 1 97.88 87 CYS B C 1
ATOM 1692 O O . CYS B 1 87 ? 0.82 5.672 9.328 1 97.88 87 CYS B O 1
ATOM 1694 N N . TYR B 1 88 ? 2.979 5.793 8.898 1 96.38 88 TYR B N 1
ATOM 1695 C CA . TYR B 1 88 ? 3.195 6.848 9.883 1 96.38 88 TYR B CA 1
ATOM 1696 C C . TYR B 1 88 ? 2.33 8.062 9.578 1 96.38 88 TYR B C 1
ATOM 1698 O O . TYR B 1 88 ? 1.603 8.547 10.453 1 96.38 88 TYR B O 1
ATOM 1706 N N . ILE B 1 89 ? 2.441 8.508 8.336 1 96.25 89 ILE B N 1
ATOM 1707 C CA . ILE B 1 89 ? 1.741 9.75 8.008 1 96.25 89 ILE B CA 1
ATOM 1708 C C . ILE B 1 89 ? 0.236 9.492 7.965 1 96.25 89 ILE B C 1
ATOM 1710 O O . ILE B 1 89 ? -0.558 10.375 8.312 1 96.25 89 ILE B O 1
ATOM 1714 N N . LEU B 1 90 ? -0.184 8.336 7.574 1 96.56 90 LEU B N 1
ATOM 1715 C CA . LEU B 1 90 ? -1.604 8 7.57 1 96.56 90 LEU B CA 1
ATOM 1716 C C . LEU B 1 90 ? -2.156 7.957 8.992 1 96.56 90 LEU B C 1
ATOM 1718 O O . LEU B 1 90 ? -3.281 8.398 9.234 1 96.56 90 LEU B O 1
ATOM 1722 N N . PHE B 1 91 ? -1.389 7.445 9.898 1 95.25 91 PHE B N 1
ATOM 1723 C CA . PHE B 1 91 ? -1.765 7.422 11.305 1 95.25 91 PHE B CA 1
ATOM 1724 C C . PHE B 1 91 ? -1.979 8.836 11.836 1 95.25 91 PHE B C 1
ATOM 1726 O O . PHE B 1 91 ? -3.006 9.125 12.453 1 95.25 91 PHE B O 1
ATOM 1733 N N . LEU B 1 92 ? -1.099 9.688 11.469 1 94.06 92 LEU B N 1
ATOM 1734 C CA . LEU B 1 92 ? -1.195 11.062 11.938 1 94.06 92 LEU B CA 1
ATOM 1735 C C . LEU B 1 92 ? -2.354 11.789 11.266 1 94.06 92 LEU B C 1
ATOM 1737 O O . LEU B 1 92 ? -2.994 12.648 11.875 1 94.06 92 LEU B O 1
ATOM 1741 N N . PHE B 1 93 ? -2.574 11.445 10.047 1 93.81 93 PHE B N 1
ATOM 1742 C CA . PHE B 1 93 ? -3.668 12.031 9.281 1 93.81 93 PHE B CA 1
ATOM 1743 C C . PHE B 1 93 ? -5 11.82 9.992 1 93.81 93 PHE B C 1
ATOM 1745 O O . PHE B 1 93 ? -5.832 12.727 10.047 1 93.81 93 PHE B O 1
ATOM 1752 N N . PHE B 1 94 ? -5.18 10.719 10.594 1 93 94 PHE B N 1
ATOM 1753 C CA . PHE B 1 94 ? -6.461 10.422 11.227 1 93 94 PHE B CA 1
ATOM 1754 C C . PHE B 1 94 ? -6.434 10.789 12.703 1 93 94 PHE B C 1
ATOM 1756 O O . PHE B 1 94 ? -7.484 10.953 13.328 1 93 94 PHE B O 1
ATOM 1763 N N . LYS B 1 95 ? -5.266 10.852 13.227 1 91.06 95 LYS B N 1
ATOM 1764 C CA . LYS B 1 95 ? -5.148 11.219 14.633 1 91.06 95 LYS B CA 1
ATOM 1765 C C . LYS B 1 95 ? -5.367 12.719 14.828 1 91.06 95 LYS B C 1
ATOM 1767 O O . LYS B 1 95 ? -5.996 13.133 15.805 1 91.06 95 LYS B O 1
ATOM 1772 N N . ARG B 1 96 ? -4.875 13.438 13.766 1 89.56 96 ARG B N 1
ATOM 1773 C CA . ARG B 1 96 ? -4.984 14.891 13.867 1 89.56 96 ARG B CA 1
ATOM 1774 C C . ARG B 1 96 ? -6.121 15.414 12.992 1 89.56 96 ARG B C 1
ATOM 1776 O O . ARG B 1 96 ? -6.266 15.008 11.844 1 89.56 96 ARG B O 1
ATOM 1783 N N . GLY B 1 97 ? -6.969 16.203 13.391 1 80.12 97 GLY B N 1
ATOM 1784 C CA . GLY B 1 97 ? -8.172 16.672 12.727 1 80.12 97 GLY B CA 1
ATOM 1785 C C . GLY B 1 97 ? -7.879 17.484 11.469 1 80.12 97 GLY B C 1
ATOM 1786 O O . GLY B 1 97 ? -8.578 17.344 10.461 1 80.12 97 GLY B O 1
ATOM 1787 N N . ASN B 1 98 ? -6.852 18.391 11.422 1 83.69 98 ASN B N 1
ATOM 1788 C CA . ASN B 1 98 ? -6.562 19.234 10.273 1 83.69 98 ASN B CA 1
ATOM 1789 C C . ASN B 1 98 ? -5.062 19.328 10.008 1 83.69 98 ASN B C 1
ATOM 1791 O O . ASN B 1 98 ? -4.496 20.422 10.008 1 83.69 98 ASN B O 1
ATOM 1795 N N . LEU B 1 99 ? -4.668 18.25 9.594 1 87.94 99 LEU B N 1
ATOM 1796 C CA . LEU B 1 99 ? -3.227 18.172 9.398 1 87.94 99 LEU B CA 1
ATOM 1797 C C . LEU B 1 99 ? -2.797 18.969 8.18 1 87.94 99 LEU B C 1
ATOM 1799 O O . LEU B 1 99 ? -1.809 19.703 8.234 1 87.94 99 LEU B O 1
ATOM 1803 N N . THR B 1 100 ? -3.555 18.922 7.113 1 88.25 100 THR B N 1
ATOM 1804 C CA . THR B 1 100 ? -3.15 19.547 5.859 1 88.25 100 THR B CA 1
ATOM 1805 C C . THR B 1 100 ? -3.822 20.906 5.695 1 88.25 100 THR B C 1
ATOM 1807 O O . THR B 1 100 ? -3.426 21.703 4.836 1 88.25 100 THR B O 1
ATOM 1810 N N . LYS B 1 101 ? -4.855 21.141 6.406 1 85.94 101 LYS B N 1
ATOM 1811 C CA . LYS B 1 101 ? -5.617 22.391 6.328 1 85.94 101 LYS B CA 1
ATOM 1812 C C . LYS B 1 101 ? -6.281 22.531 4.965 1 85.94 101 LYS B C 1
ATOM 1814 O O . LYS B 1 101 ? -6.324 23.641 4.41 1 85.94 101 LYS B O 1
ATOM 1819 N N . SER B 1 102 ? -6.59 21.422 4.422 1 87.94 102 SER B N 1
ATOM 1820 C CA . SER B 1 102 ? -7.25 21.438 3.121 1 87.94 102 SER B CA 1
ATOM 1821 C C . SER B 1 102 ? -8.703 20.984 3.23 1 87.94 102 SER B C 1
ATOM 1823 O O . SER B 1 102 ? -9.039 20.188 4.109 1 87.94 102 SER B O 1
ATOM 1825 N N . LYS B 1 103 ? -9.484 21.516 2.332 1 90.81 103 LYS B N 1
ATOM 1826 C CA . LYS B 1 103 ? -10.883 21.109 2.262 1 90.81 103 LYS B CA 1
ATOM 1827 C C . LYS B 1 103 ? -11 19.641 1.884 1 90.81 103 LYS B C 1
ATOM 1829 O O . LYS B 1 103 ? -11.922 18.953 2.33 1 90.81 103 LYS B O 1
ATOM 1834 N N . PHE B 1 104 ? -10.07 19.188 1.127 1 90.88 104 PHE B N 1
ATOM 1835 C CA . PHE B 1 104 ? -10.109 17.797 0.671 1 90.88 104 PHE B CA 1
ATOM 1836 C C . PHE B 1 104 ? -9.922 16.844 1.84 1 90.88 104 PHE B C 1
ATOM 1838 O O . PHE B 1 104 ? -10.547 15.781 1.886 1 90.88 104 PHE B O 1
ATOM 1845 N N . GLU B 1 105 ? -9.047 17.188 2.697 1 91.81 105 GLU B N 1
ATOM 1846 C CA . GLU B 1 105 ? -8.883 16.375 3.896 1 91.81 105 GLU B CA 1
ATOM 1847 C C . GLU B 1 105 ? -10.203 16.219 4.641 1 91.81 105 GLU B C 1
ATOM 1849 O O . GLU B 1 105 ? -10.562 15.117 5.062 1 91.81 105 GLU B O 1
ATOM 1854 N N . LEU B 1 106 ? -10.93 17.234 4.773 1 90 106 LEU B N 1
ATOM 1855 C CA . LEU B 1 106 ? -12.195 17.219 5.5 1 90 106 LEU B CA 1
ATOM 1856 C C . LEU B 1 106 ? -13.203 16.312 4.809 1 90 106 LEU B C 1
ATOM 1858 O O . LEU B 1 106 ? -13.898 15.531 5.469 1 90 106 LEU B O 1
ATOM 1862 N N . LYS B 1 107 ? -13.219 16.469 3.57 1 90.94 107 LYS B N 1
ATOM 1863 C CA . LYS B 1 107 ? -14.141 15.641 2.799 1 90.94 107 LYS B CA 1
ATOM 1864 C C . LYS B 1 107 ? -13.781 14.164 2.918 1 90.94 107 LYS B C 1
ATOM 1866 O O . LYS B 1 107 ? -14.656 13.32 3.094 1 90.94 107 LYS B O 1
ATOM 1871 N N . LEU B 1 108 ? -12.57 13.891 2.811 1 92.38 108 LEU B N 1
ATOM 1872 C CA . LEU B 1 108 ? -12.102 12.516 2.896 1 92.38 108 LEU B CA 1
ATOM 1873 C C . LEU B 1 108 ? -12.414 11.922 4.266 1 92.38 108 LEU B C 1
ATOM 1875 O O . LEU B 1 108 ? -12.969 10.828 4.359 1 92.38 108 LEU B O 1
ATOM 1879 N N . LYS B 1 109 ? -12.086 12.625 5.254 1 91.25 109 LYS B N 1
ATOM 1880 C CA . LYS B 1 109 ? -12.266 12.109 6.609 1 91.25 109 LYS B CA 1
ATOM 1881 C C . LYS B 1 109 ? -13.75 11.945 6.941 1 91.25 109 LYS B C 1
ATOM 1883 O O . LYS B 1 109 ? -14.117 11.062 7.719 1 91.25 109 LYS B O 1
ATOM 1888 N N . LYS B 1 110 ? -14.539 12.766 6.363 1 90.88 110 LYS B N 1
ATOM 1889 C CA . LYS B 1 110 ? -15.984 12.648 6.57 1 90.88 110 LYS B CA 1
ATOM 1890 C C . LYS B 1 110 ? -16.516 11.344 5.973 1 90.88 110 LYS B C 1
ATOM 1892 O O . LYS B 1 110 ? -17.453 10.758 6.508 1 90.88 110 LYS B O 1
ATOM 1897 N N . ASN B 1 111 ? -15.844 10.953 4.922 1 91.19 111 ASN B N 1
ATOM 1898 C CA . ASN B 1 111 ? -16.312 9.75 4.234 1 91.19 111 ASN B CA 1
ATOM 1899 C C . ASN B 1 111 ? -15.617 8.5 4.758 1 91.19 111 ASN B C 1
ATOM 1901 O O . ASN B 1 111 ? -15.969 7.383 4.371 1 91.19 111 ASN B O 1
ATOM 1905 N N . LEU B 1 112 ? -14.633 8.828 5.68 1 91.38 112 LEU B N 1
ATOM 1906 C CA . LEU B 1 112 ? -13.852 7.707 6.207 1 91.38 112 LEU B CA 1
ATOM 1907 C C . LEU B 1 112 ? -14.062 7.562 7.711 1 91.38 112 LEU B C 1
ATOM 1909 O O . LEU B 1 112 ? -14.305 8.555 8.406 1 91.38 112 LEU B O 1
#

Solvent-accessible surface area (backbone atoms only — not comparable to full-atom values): 11755 Å² total; per-residue (Å²): 114,70,45,53,68,63,41,68,62,25,75,82,33,73,83,42,55,76,48,48,30,52,44,55,26,49,51,49,48,50,54,52,49,52,48,36,46,50,51,20,50,50,48,25,50,50,43,59,74,40,26,68,77,73,40,67,86,53,54,70,67,57,45,53,50,50,20,48,50,54,15,48,50,53,31,50,51,52,39,61,73,44,48,49,56,47,30,52,53,43,26,46,52,56,46,32,39,65,63,80,76,43,72,63,56,53,55,50,42,26,76,87,114,69,48,52,69,62,37,66,61,23,75,83,32,72,82,42,54,76,49,50,28,52,45,55,26,48,52,50,48,49,53,52,50,53,48,36,47,52,52,19,50,51,47,26,50,49,44,60,74,39,27,70,77,74,41,66,86,53,53,71,68,58,46,53,49,50,20,48,51,52,17,48,51,53,32,48,49,51,40,62,74,45,47,48,57,46,31,52,52,42,26,46,52,55,46,29,44,65,62,81,75,43,71,64,57,54,55,50,41,26,74,80